Protein AF-Q3JCG7-F1 (afdb_monomer_lite)

Structure (mmCIF, N/CA/C/O backbone):
data_AF-Q3JCG7-F1
#
_entry.id   AF-Q3JCG7-F1
#
loop_
_atom_site.group_PDB
_atom_site.id
_atom_site.type_symbol
_atom_site.label_atom_id
_atom_site.label_alt_id
_atom_site.label_comp_id
_atom_site.label_asym_id
_atom_site.label_entity_id
_atom_site.label_seq_id
_atom_site.pdbx_PDB_ins_code
_atom_site.Cartn_x
_atom_site.Cartn_y
_atom_site.Cartn_z
_atom_site.occupancy
_atom_site.B_iso_or_equiv
_atom_site.auth_seq_id
_atom_site.auth_comp_id
_atom_site.auth_asym_id
_atom_site.auth_atom_id
_atom_site.pdbx_PDB_model_num
ATOM 1 N N . MET A 1 1 ? 39.805 -6.795 114.204 1.00 43.41 1 MET A N 1
ATOM 2 C CA . MET A 1 1 ? 40.953 -6.443 113.341 1.00 43.41 1 MET A CA 1
ATOM 3 C C . MET A 1 1 ? 40.416 -6.126 111.962 1.00 43.41 1 MET A C 1
ATOM 5 O O . MET A 1 1 ? 39.723 -6.947 111.380 1.00 43.41 1 MET A O 1
ATOM 9 N N . THR A 1 2 ? 40.634 -4.891 111.532 1.00 39.56 2 THR A N 1
ATOM 10 C CA . THR A 1 2 ? 39.986 -4.241 110.389 1.00 39.56 2 THR A CA 1
ATOM 11 C C . THR A 1 2 ? 40.866 -4.396 109.149 1.00 39.56 2 THR A C 1
ATOM 13 O O . THR A 1 2 ? 42.058 -4.110 109.221 1.00 39.56 2 THR A O 1
ATOM 16 N N . THR A 1 3 ? 40.299 -4.818 108.017 1.00 50.59 3 THR A N 1
ATOM 17 C CA . THR A 1 3 ? 40.985 -4.819 106.715 1.00 50.59 3 THR A CA 1
ATOM 18 C C . THR A 1 3 ? 40.235 -3.905 105.757 1.00 50.59 3 THR A C 1
ATOM 20 O O . THR A 1 3 ? 39.106 -4.181 105.361 1.00 50.59 3 THR A O 1
ATOM 23 N N . THR A 1 4 ? 40.876 -2.799 105.403 1.00 45.09 4 THR A N 1
ATOM 24 C CA . THR A 1 4 ? 40.441 -1.815 104.411 1.00 45.09 4 THR A CA 1
ATOM 25 C C . THR A 1 4 ? 40.619 -2.382 103.000 1.00 45.09 4 THR A C 1
ATOM 27 O O . THR A 1 4 ? 41.698 -2.865 102.659 1.00 45.09 4 THR A O 1
ATOM 30 N N . ARG A 1 5 ? 39.594 -2.291 102.145 1.00 46.53 5 ARG A N 1
ATOM 31 C CA . ARG A 1 5 ? 39.731 -2.448 100.687 1.00 46.53 5 ARG A CA 1
ATOM 32 C C . ARG A 1 5 ? 39.130 -1.229 99.986 1.00 46.53 5 ARG A C 1
ATOM 34 O O . ARG A 1 5 ? 37.990 -0.865 100.255 1.00 46.53 5 ARG A O 1
ATOM 41 N N . MET A 1 6 ? 39.928 -0.604 99.122 1.00 43.69 6 MET A N 1
ATOM 42 C CA . MET A 1 6 ? 39.541 0.513 98.251 1.00 43.69 6 MET A CA 1
ATOM 43 C C . MET A 1 6 ? 38.668 0.023 97.081 1.00 43.69 6 MET A C 1
ATOM 45 O O . MET A 1 6 ? 38.893 -1.096 96.610 1.00 43.69 6 MET A O 1
ATOM 49 N N . PRO A 1 7 ? 37.720 0.832 96.567 1.00 50.81 7 PRO A N 1
ATOM 50 C CA . PRO A 1 7 ? 36.936 0.472 95.394 1.00 50.81 7 PRO A CA 1
ATOM 51 C C . PRO A 1 7 ? 37.635 0.867 94.083 1.00 50.81 7 PRO A C 1
ATOM 53 O O . PRO A 1 7 ? 38.304 1.895 93.984 1.00 50.81 7 PRO A O 1
ATOM 56 N N . LEU A 1 8 ? 37.459 -0.002 93.086 1.00 49.19 8 LEU A N 1
ATOM 57 C CA . LEU A 1 8 ? 38.044 0.040 91.748 1.00 49.19 8 LEU A CA 1
ATOM 58 C C . LEU A 1 8 ? 37.284 0.996 90.802 1.00 49.19 8 LEU A C 1
ATOM 60 O O . LEU A 1 8 ? 36.074 1.177 90.919 1.00 49.19 8 LEU A O 1
ATOM 64 N N . MET A 1 9 ? 38.027 1.556 89.844 1.00 40.28 9 MET A N 1
ATOM 65 C CA . MET A 1 9 ? 37.643 2.524 88.806 1.00 40.28 9 MET A CA 1
ATOM 66 C C . MET A 1 9 ? 36.452 2.110 87.919 1.00 40.28 9 MET A C 1
ATOM 68 O O . MET A 1 9 ? 36.345 0.972 87.469 1.00 40.28 9 MET A O 1
ATOM 72 N N . ASN A 1 10 ? 35.606 3.096 87.605 1.00 45.78 10 ASN A N 1
ATOM 73 C CA . ASN A 1 10 ? 34.409 2.988 86.770 1.00 45.78 10 ASN A CA 1
ATOM 74 C C . ASN A 1 10 ? 34.772 3.090 85.273 1.00 45.78 10 ASN A C 1
ATOM 76 O O . ASN A 1 10 ? 35.425 4.051 84.866 1.00 45.78 10 ASN A O 1
ATOM 80 N N . THR A 1 11 ? 34.349 2.125 84.452 1.00 50.81 11 THR A N 1
ATOM 81 C CA . THR A 1 11 ? 34.579 2.123 82.993 1.00 50.81 11 THR A CA 1
ATOM 82 C C . THR A 1 11 ? 33.266 2.421 82.273 1.00 50.81 11 THR A C 1
ATOM 84 O O . THR A 1 11 ? 32.296 1.680 82.410 1.00 50.81 11 THR A O 1
ATOM 87 N N . TYR A 1 12 ? 33.218 3.515 81.512 1.00 46.59 12 TYR A N 1
ATOM 88 C CA . TYR A 1 12 ? 32.037 3.917 80.747 1.00 46.59 12 TYR A CA 1
ATOM 89 C C . TYR A 1 12 ? 31.950 3.126 79.434 1.00 46.59 12 TYR A C 1
ATOM 91 O O . TYR A 1 12 ? 32.831 3.221 78.580 1.00 46.59 12 TYR A O 1
ATOM 99 N N . HIS A 1 13 ? 30.871 2.362 79.254 1.00 45.72 13 HIS A N 1
ATOM 100 C CA . HIS A 1 13 ? 30.561 1.683 77.997 1.00 45.72 13 HIS A CA 1
ATOM 101 C C . HIS A 1 13 ? 29.844 2.631 77.022 1.00 45.72 13 HIS A C 1
ATOM 103 O O . HIS A 1 13 ? 28.709 3.041 77.256 1.00 45.72 13 HIS A O 1
ATOM 109 N N . LEU A 1 14 ? 30.486 2.931 75.890 1.00 52.09 14 LEU A N 1
ATOM 110 C CA . LEU A 1 14 ? 29.851 3.552 74.724 1.00 52.09 14 LEU A CA 1
ATOM 111 C C . LEU A 1 14 ? 28.963 2.522 74.011 1.00 52.09 14 LEU A C 1
ATOM 113 O O . LEU A 1 14 ? 29.450 1.536 73.459 1.00 52.09 14 LEU A O 1
ATOM 117 N N . THR A 1 15 ? 27.651 2.751 74.010 1.00 55.31 15 THR A N 1
ATOM 118 C CA . THR A 1 15 ? 26.677 1.916 73.297 1.00 55.31 15 THR A CA 1
ATOM 119 C C . THR A 1 15 ? 26.595 2.348 71.830 1.00 55.31 15 THR A C 1
ATOM 121 O O . THR A 1 15 ? 26.196 3.465 71.507 1.00 55.31 15 THR A O 1
ATOM 124 N N . LYS A 1 16 ? 26.984 1.455 70.914 1.00 52.12 16 LYS A N 1
ATOM 125 C CA . LYS A 1 16 ? 26.873 1.643 69.461 1.00 52.12 16 LYS A CA 1
ATOM 126 C C . LYS A 1 16 ? 25.403 1.504 69.050 1.00 52.12 16 LYS A C 1
ATOM 128 O O . LYS A 1 16 ? 24.852 0.410 69.113 1.00 52.12 16 LYS A O 1
ATOM 133 N N . VAL A 1 17 ? 24.766 2.594 68.623 1.00 52.22 17 VAL A N 1
ATOM 134 C CA . VAL A 1 17 ? 23.396 2.555 68.082 1.00 52.22 17 VAL A CA 1
ATOM 135 C C . VAL A 1 17 ? 23.446 2.039 66.644 1.00 52.22 17 VAL A C 1
ATOM 137 O O . VAL A 1 17 ? 23.789 2.767 65.714 1.00 52.22 17 VAL A O 1
ATOM 140 N N . THR A 1 18 ? 23.110 0.770 66.443 1.00 54.94 18 THR A N 1
ATOM 141 C CA . THR A 1 18 ? 22.847 0.199 65.120 1.00 54.94 18 THR A CA 1
ATOM 142 C C . THR A 1 18 ? 21.456 0.633 64.655 1.00 54.94 18 THR A C 1
ATOM 144 O O . THR A 1 18 ? 20.441 0.134 65.136 1.00 54.94 18 THR A O 1
ATOM 147 N N . LYS A 1 19 ? 21.383 1.591 63.718 1.00 56.06 19 LYS A N 1
ATOM 148 C CA . LYS A 1 19 ? 20.120 1.918 63.037 1.00 56.06 19 LYS A CA 1
ATOM 149 C C . LYS A 1 19 ? 19.742 0.770 62.102 1.00 56.06 19 LYS A C 1
ATOM 151 O O . LYS A 1 19 ? 20.345 0.581 61.049 1.00 56.06 19 LYS A O 1
ATOM 156 N N . ASN A 1 20 ? 18.732 0.015 62.510 1.00 58.00 20 ASN A N 1
ATOM 157 C CA . ASN A 1 20 ? 18.107 -1.029 61.715 1.00 58.00 20 ASN A CA 1
ATOM 158 C C . ASN A 1 20 ? 17.271 -0.381 60.597 1.00 58.00 20 ASN A C 1
ATOM 160 O O . ASN A 1 20 ? 16.189 0.136 60.864 1.00 58.00 20 ASN A O 1
ATOM 164 N N . TYR A 1 21 ? 17.731 -0.463 59.343 1.00 61.28 21 TYR A N 1
ATOM 165 C CA . TYR A 1 21 ? 16.930 -0.143 58.147 1.00 61.28 21 TYR A CA 1
ATOM 166 C C . TYR A 1 21 ? 16.463 -1.398 57.364 1.00 61.28 21 TYR A C 1
ATOM 168 O O . TYR A 1 21 ? 16.532 -1.395 56.133 1.00 61.28 21 TYR A O 1
ATOM 176 N N . PRO A 1 22 ? 15.995 -2.495 58.002 1.00 60.59 22 PRO A N 1
ATOM 177 C CA . PRO A 1 22 ? 15.636 -3.716 57.277 1.00 60.59 22 PRO A CA 1
ATOM 178 C C . PRO A 1 22 ? 14.412 -3.511 56.374 1.00 60.59 22 PRO A C 1
ATOM 180 O O . PRO A 1 22 ? 14.277 -4.184 55.359 1.00 60.59 22 PRO A O 1
ATOM 183 N N . LEU A 1 23 ? 13.544 -2.548 56.707 1.00 59.47 23 LEU A N 1
ATOM 184 C CA . LEU A 1 23 ? 12.314 -2.297 55.959 1.00 59.47 23 LEU A CA 1
ATOM 185 C C . LEU A 1 23 ? 12.591 -1.697 54.570 1.00 59.47 23 LEU A C 1
ATOM 187 O O . LEU A 1 23 ? 11.987 -2.107 53.586 1.00 59.47 23 LEU A O 1
ATOM 191 N N . LEU A 1 24 ? 13.537 -0.757 54.476 1.00 58.41 24 LEU A N 1
ATOM 192 C CA . LEU A 1 24 ? 13.839 -0.037 53.232 1.00 58.41 24 LEU A CA 1
ATOM 193 C C . LEU A 1 24 ? 14.560 -0.928 52.208 1.00 58.41 24 LEU A C 1
ATOM 195 O O . LEU A 1 24 ? 14.272 -0.857 51.016 1.00 58.41 24 LEU A O 1
ATOM 199 N N . LEU A 1 25 ? 15.443 -1.812 52.684 1.00 60.75 25 LEU A N 1
ATOM 200 C CA . LEU A 1 25 ? 16.130 -2.809 51.856 1.00 60.75 25 LEU A CA 1
ATOM 201 C C . LEU A 1 25 ? 15.186 -3.917 51.359 1.00 60.75 25 LEU A C 1
ATOM 203 O O . LEU A 1 25 ? 15.376 -4.416 50.254 1.00 60.75 25 LEU A O 1
ATOM 207 N N . ALA A 1 26 ? 14.149 -4.267 52.128 1.00 63.66 26 ALA A N 1
ATOM 208 C CA . ALA A 1 26 ? 13.151 -5.260 51.724 1.00 63.66 26 ALA A CA 1
ATOM 209 C C . ALA A 1 26 ? 12.0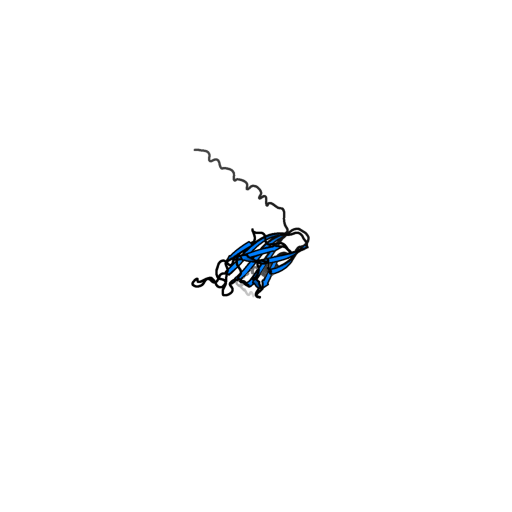98 -4.712 50.737 1.00 63.66 26 ALA A C 1
ATOM 211 O O . ALA A 1 26 ? 11.585 -5.460 49.908 1.00 63.66 26 ALA A O 1
ATOM 212 N N . LEU A 1 27 ? 11.785 -3.411 50.790 1.00 66.94 27 LEU A N 1
ATOM 213 C CA . LEU A 1 27 ? 10.794 -2.771 49.910 1.00 66.94 27 LEU A CA 1
ATOM 214 C C . LEU A 1 27 ? 11.313 -2.493 48.492 1.00 66.94 27 LEU A C 1
ATOM 216 O O . LEU A 1 27 ? 10.532 -2.474 47.541 1.00 66.94 27 LEU A O 1
ATOM 220 N N . PHE A 1 28 ? 12.621 -2.299 48.334 1.00 71.69 28 PHE A N 1
ATOM 221 C CA . PHE A 1 28 ? 13.239 -1.984 47.046 1.00 71.69 28 PHE A CA 1
ATOM 222 C C . PHE A 1 28 ? 13.037 -3.062 45.955 1.00 71.69 28 PHE A C 1
ATOM 224 O O . PHE A 1 28 ? 12.579 -2.706 44.867 1.00 71.69 28 PHE A O 1
ATOM 231 N N . PRO A 1 29 ? 13.279 -4.370 46.195 1.00 72.81 29 PRO A N 1
ATOM 232 C CA . PRO A 1 29 ? 13.051 -5.395 45.171 1.00 72.81 29 PRO A CA 1
ATOM 233 C C . PRO A 1 29 ? 11.568 -5.555 44.810 1.00 72.81 29 PRO A C 1
ATOM 235 O O . PRO A 1 29 ? 11.244 -5.881 43.669 1.00 72.81 29 PRO A O 1
ATOM 238 N N . LEU A 1 30 ? 10.662 -5.275 45.751 1.00 72.56 30 LEU A N 1
ATOM 239 C CA . LEU A 1 30 ? 9.223 -5.329 45.513 1.00 72.56 30 LEU A CA 1
ATOM 240 C C . LEU A 1 30 ? 8.780 -4.221 44.540 1.00 72.56 30 LEU A C 1
ATOM 242 O O . LEU A 1 30 ? 8.022 -4.483 43.612 1.00 72.56 30 LEU A O 1
ATOM 246 N N . LEU A 1 31 ? 9.313 -3.005 44.690 1.00 67.94 31 LEU A N 1
ATOM 247 C CA . LEU A 1 31 ? 9.074 -1.886 43.767 1.00 67.94 31 LEU A CA 1
ATOM 248 C C . LEU A 1 31 ? 9.609 -2.157 42.350 1.00 67.94 31 LEU A C 1
ATOM 250 O O . LEU A 1 31 ? 8.934 -1.839 41.373 1.00 67.94 31 LEU A O 1
ATOM 254 N N . LEU A 1 32 ? 10.775 -2.797 42.226 1.00 71.25 32 LEU A N 1
ATOM 255 C CA . LEU A 1 32 ? 11.332 -3.217 40.932 1.00 71.25 32 LEU A CA 1
ATOM 256 C C . LEU A 1 32 ? 10.466 -4.276 40.232 1.00 71.25 32 LEU A C 1
ATOM 258 O O . LEU A 1 32 ? 10.324 -4.227 39.012 1.00 71.25 32 LEU A O 1
ATOM 262 N N . ALA A 1 33 ? 9.845 -5.186 40.987 1.00 66.62 33 ALA A N 1
ATOM 263 C CA . ALA A 1 33 ? 8.936 -6.194 40.441 1.00 66.62 33 ALA A CA 1
ATOM 264 C C . ALA A 1 33 ? 7.608 -5.601 39.927 1.00 66.62 33 ALA A C 1
ATOM 266 O O . ALA A 1 33 ? 7.011 -6.140 38.998 1.00 66.62 33 ALA A O 1
ATOM 267 N N . PHE A 1 34 ? 7.149 -4.478 40.492 1.00 61.78 34 PHE A N 1
ATOM 268 C CA . PHE A 1 34 ? 5.988 -3.746 39.969 1.00 61.78 34 PHE A CA 1
ATOM 269 C C . PHE A 1 34 ? 6.338 -2.843 38.778 1.00 61.78 34 PHE A C 1
ATOM 271 O O . PHE A 1 34 ? 5.482 -2.602 37.931 1.00 61.78 34 PHE A O 1
ATOM 278 N N . ALA A 1 35 ? 7.582 -2.368 38.676 1.00 65.94 35 ALA A N 1
ATOM 279 C CA . ALA A 1 35 ? 8.051 -1.582 37.534 1.00 65.94 35 ALA A CA 1
ATOM 280 C C . ALA A 1 35 ? 8.382 -2.437 36.294 1.00 65.94 35 ALA A C 1
ATOM 282 O O . ALA A 1 35 ? 8.449 -1.906 35.189 1.00 65.94 35 ALA A O 1
ATOM 283 N N . SER A 1 36 ? 8.573 -3.751 36.452 1.00 59.50 36 SER A N 1
ATOM 284 C CA . SER A 1 36 ? 8.944 -4.673 35.370 1.00 59.50 36 SER A CA 1
ATOM 285 C C . SER A 1 36 ? 7.754 -5.291 34.626 1.00 59.50 36 SER A C 1
ATOM 287 O O . SER A 1 36 ? 7.908 -6.332 33.981 1.00 59.50 36 SER A O 1
ATOM 289 N N . GLN A 1 37 ? 6.563 -4.681 34.682 1.00 65.25 37 GLN A N 1
ATOM 290 C CA . GLN A 1 37 ? 5.433 -5.218 33.928 1.00 65.25 37 GLN A CA 1
ATOM 291 C C . GLN A 1 37 ? 5.724 -5.169 32.418 1.00 65.25 37 GLN A C 1
ATOM 293 O O . GLN A 1 37 ? 6.118 -4.118 31.904 1.00 65.25 37 GLN A O 1
ATOM 298 N N . PRO A 1 38 ? 5.531 -6.282 31.686 1.00 61.06 38 PRO A N 1
ATOM 299 C CA . PRO A 1 38 ? 5.678 -6.288 30.239 1.00 61.06 38 PRO A CA 1
ATOM 300 C C . PRO A 1 38 ? 4.698 -5.286 29.620 1.00 61.06 38 PRO A C 1
ATOM 302 O O . PRO A 1 38 ? 3.481 -5.402 29.772 1.00 61.06 38 PRO A O 1
ATOM 305 N N . ALA A 1 39 ? 5.230 -4.294 28.906 1.00 64.19 39 ALA A N 1
ATOM 306 C CA . ALA A 1 39 ? 4.427 -3.391 28.098 1.00 64.19 39 ALA A CA 1
ATOM 307 C C . ALA A 1 39 ? 3.957 -4.146 26.848 1.00 64.19 39 ALA A C 1
ATOM 309 O O . ALA A 1 39 ? 4.642 -4.183 25.826 1.00 64.19 39 ALA A O 1
ATOM 310 N N . PHE A 1 40 ? 2.802 -4.801 26.939 1.00 59.88 40 PHE A N 1
ATOM 311 C CA . PHE A 1 40 ? 2.177 -5.411 25.772 1.00 59.88 40 PHE A CA 1
ATOM 312 C C . PHE A 1 40 ? 1.595 -4.326 24.867 1.00 59.88 40 PHE A C 1
ATOM 314 O O . PHE A 1 40 ? 0.942 -3.387 25.329 1.00 59.88 40 PHE A O 1
ATOM 321 N N . ALA A 1 41 ? 1.813 -4.472 23.562 1.00 58.41 41 ALA A N 1
ATOM 322 C CA . ALA A 1 41 ? 1.135 -3.650 22.576 1.00 58.41 41 ALA A CA 1
ATOM 323 C C . ALA A 1 41 ? -0.389 -3.824 22.731 1.00 58.41 41 ALA A C 1
ATOM 325 O O . ALA A 1 41 ? -0.882 -4.922 23.000 1.00 58.41 41 ALA A O 1
ATOM 326 N N . HIS A 1 42 ? -1.141 -2.728 22.603 1.00 68.44 42 HIS A N 1
ATOM 327 C CA . HIS A 1 42 ? -2.604 -2.769 22.658 1.00 68.44 42 HIS A CA 1
ATOM 328 C C . HIS A 1 42 ? -3.155 -3.727 21.585 1.00 68.44 42 HIS A C 1
ATOM 330 O O . HIS A 1 42 ? -2.535 -3.887 20.541 1.00 68.44 42 HIS A O 1
ATOM 336 N N . SER A 1 43 ? -4.336 -4.325 21.776 1.00 66.06 43 SER A N 1
ATOM 337 C CA . SER A 1 43 ? -4.910 -5.302 20.826 1.00 66.06 43 SER A CA 1
ATOM 338 C C . SER A 1 43 ? -5.129 -4.760 19.404 1.00 66.06 43 SER A C 1
ATOM 340 O O . SER A 1 43 ? -5.315 -5.534 18.472 1.00 66.06 43 SER A O 1
ATOM 342 N N . GLY A 1 44 ? -5.126 -3.434 19.233 1.00 71.44 44 GLY A N 1
ATOM 343 C CA . GLY A 1 44 ? -5.163 -2.758 17.935 1.00 71.44 44 GLY A CA 1
ATOM 344 C C . GLY A 1 44 ? -3.793 -2.526 17.285 1.00 71.44 44 GLY A C 1
ATOM 345 O O . GLY A 1 44 ? -3.742 -1.970 16.190 1.00 71.44 44 GLY A O 1
ATOM 346 N N . ALA A 1 45 ? -2.695 -2.902 17.942 1.00 86.00 45 ALA A N 1
ATOM 347 C CA . ALA A 1 45 ? -1.333 -2.749 17.453 1.00 86.00 45 ALA A CA 1
ATOM 348 C C . ALA A 1 45 ? -0.791 -4.096 16.955 1.00 86.00 45 ALA A C 1
ATOM 350 O O . ALA A 1 45 ? -0.689 -5.064 17.706 1.00 86.00 45 ALA A O 1
ATOM 351 N N . THR A 1 46 ? -0.451 -4.164 15.672 1.00 92.75 46 THR A N 1
ATOM 352 C CA . THR A 1 46 ? 0.074 -5.373 15.029 1.00 92.75 46 THR A CA 1
ATOM 353 C C . THR A 1 46 ? 1.000 -5.003 13.877 1.00 92.75 46 THR A C 1
ATOM 355 O O . THR A 1 46 ? 1.010 -3.864 13.410 1.00 92.75 46 THR A O 1
ATOM 358 N N . GLY A 1 47 ? 1.779 -5.962 13.398 1.00 93.38 47 GLY A N 1
ATOM 359 C CA . GLY A 1 47 ? 2.628 -5.782 12.236 1.00 93.38 47 GLY A CA 1
ATOM 360 C C . GLY A 1 47 ? 2.974 -7.113 11.595 1.00 93.38 47 GLY A C 1
ATOM 361 O O . GLY A 1 47 ? 2.838 -8.176 12.201 1.00 93.38 47 GLY A O 1
ATOM 362 N N . SER A 1 48 ? 3.395 -7.052 10.342 1.00 95.44 48 SER A N 1
ATOM 363 C CA . SER A 1 48 ? 3.853 -8.213 9.591 1.00 95.44 48 SER A CA 1
ATOM 364 C C . SER A 1 48 ? 4.904 -7.785 8.577 1.00 95.44 48 SER A C 1
ATOM 366 O O . SER A 1 48 ? 4.953 -6.622 8.167 1.00 95.44 48 SER A O 1
ATOM 368 N N . SER A 1 49 ? 5.732 -8.735 8.166 1.00 96.50 49 SER A N 1
ATOM 369 C CA . SER A 1 49 ? 6.681 -8.578 7.077 1.00 96.50 49 SER A CA 1
ATOM 370 C C . SER A 1 49 ? 6.630 -9.785 6.147 1.00 96.50 49 SER A C 1
ATOM 372 O O . SER A 1 49 ? 6.128 -10.857 6.494 1.00 96.50 49 SER A O 1
ATOM 374 N N . ARG A 1 50 ? 7.131 -9.591 4.931 1.00 95.81 50 ARG A N 1
ATOM 375 C CA . ARG A 1 50 ? 7.217 -10.599 3.880 1.00 95.81 50 ARG A CA 1
ATOM 376 C C . ARG A 1 50 ? 8.547 -10.429 3.163 1.00 95.81 50 ARG A C 1
ATOM 378 O O . ARG A 1 50 ? 8.867 -9.318 2.773 1.00 95.81 50 ARG A O 1
ATOM 385 N N . THR A 1 51 ? 9.257 -11.527 2.929 1.00 94.31 51 THR A N 1
ATOM 386 C CA . THR A 1 51 ? 10.552 -11.560 2.221 1.00 94.31 51 THR A CA 1
ATOM 387 C C . THR A 1 51 ? 10.481 -12.240 0.850 1.00 94.31 51 THR A C 1
ATOM 389 O O . THR A 1 51 ? 11.499 -12.466 0.207 1.00 94.31 51 THR A O 1
ATOM 392 N N . SER A 1 52 ? 9.285 -12.647 0.416 1.00 94.81 52 SER A N 1
ATOM 393 C CA . SER A 1 52 ? 9.070 -13.244 -0.900 1.00 94.81 52 SER A CA 1
ATOM 394 C C . SER A 1 52 ? 8.751 -12.190 -1.957 1.00 94.81 52 SER A C 1
ATOM 396 O O . SER A 1 52 ? 8.064 -11.203 -1.688 1.00 94.81 52 SER A O 1
ATOM 398 N N . ASN A 1 53 ? 9.182 -12.447 -3.189 1.00 95.81 53 ASN A N 1
ATOM 399 C CA . ASN A 1 53 ? 9.030 -11.498 -4.284 1.00 95.81 53 ASN A CA 1
ATOM 400 C C . ASN A 1 53 ? 7.571 -11.360 -4.742 1.00 95.81 53 ASN A C 1
ATOM 402 O O . ASN A 1 53 ? 6.859 -12.350 -4.926 1.00 95.81 53 ASN A O 1
ATOM 406 N N . VAL A 1 54 ? 7.151 -10.128 -5.038 1.00 96.31 54 VAL A N 1
ATOM 407 C CA . VAL A 1 54 ? 5.913 -9.841 -5.774 1.00 96.31 54 VAL A CA 1
ATOM 408 C C . VAL A 1 54 ? 6.221 -9.072 -7.045 1.00 96.31 54 VAL A C 1
ATOM 410 O O . VAL A 1 54 ? 6.699 -7.944 -7.016 1.00 96.31 54 VAL A O 1
ATOM 413 N N . THR A 1 55 ? 5.883 -9.678 -8.178 1.00 95.31 55 THR A N 1
ATOM 414 C CA . THR A 1 55 ? 6.024 -9.053 -9.492 1.00 95.31 55 THR A CA 1
ATOM 415 C C . THR A 1 55 ? 4.848 -8.123 -9.795 1.00 95.31 55 THR A C 1
ATOM 417 O O . THR A 1 55 ? 3.680 -8.493 -9.623 1.00 95.31 55 THR A O 1
ATOM 420 N N . LEU A 1 56 ? 5.168 -6.929 -10.293 1.00 94.81 56 LEU A N 1
ATOM 421 C CA . LEU A 1 56 ? 4.246 -5.903 -10.770 1.00 94.81 56 LEU A CA 1
ATOM 422 C C . LEU A 1 56 ? 4.361 -5.806 -12.295 1.00 94.81 56 LEU A C 1
ATOM 424 O O . LEU A 1 56 ? 5.173 -5.050 -12.815 1.00 94.81 56 LEU A O 1
ATOM 428 N N . ASN A 1 57 ? 3.562 -6.590 -13.016 1.00 89.88 57 ASN A N 1
ATOM 429 C CA . ASN A 1 57 ? 3.639 -6.721 -14.477 1.00 89.88 57 ASN A CA 1
ATOM 430 C C . ASN A 1 57 ? 2.406 -6.183 -15.223 1.00 89.88 57 ASN A C 1
ATOM 432 O O . ASN A 1 57 ? 2.350 -6.236 -16.453 1.00 89.88 57 ASN A O 1
ATOM 436 N N . ASN A 1 58 ? 1.399 -5.682 -14.505 1.00 85.31 58 ASN A N 1
ATOM 437 C CA . ASN A 1 58 ? 0.186 -5.121 -15.088 1.00 85.31 58 ASN A CA 1
ATOM 438 C C . ASN A 1 58 ? -0.293 -3.880 -14.315 1.00 85.31 58 ASN A C 1
ATOM 440 O O . ASN A 1 58 ? 0.198 -3.566 -13.229 1.00 85.31 58 ASN A O 1
ATOM 444 N N . GLY A 1 59 ? -1.242 -3.148 -14.904 1.00 90.06 59 GLY A N 1
ATOM 445 C CA . GLY A 1 59 ? -1.773 -1.902 -14.337 1.00 90.06 59 GLY A CA 1
ATOM 446 C C . GLY A 1 59 ? -2.782 -2.082 -13.195 1.00 90.06 59 GLY A C 1
ATOM 447 O O . GLY A 1 59 ? -3.354 -1.102 -12.711 1.00 90.06 59 GLY A O 1
ATOM 448 N N . SER A 1 60 ? -3.050 -3.320 -12.776 1.00 94.62 60 SER A N 1
ATOM 449 C CA . SER A 1 60 ? -4.029 -3.629 -11.734 1.00 94.62 60 SER A CA 1
ATOM 450 C C . SER A 1 60 ? -3.388 -3.609 -10.347 1.00 94.62 60 SER A C 1
ATOM 452 O O . SER A 1 60 ? -2.222 -3.949 -10.172 1.00 94.62 60 SER A O 1
ATOM 454 N N . TRP A 1 61 ? -4.171 -3.244 -9.330 1.00 96.44 61 TRP A N 1
ATOM 455 C CA . TRP A 1 61 ? -3.715 -3.256 -7.939 1.00 96.44 61 TRP A CA 1
ATOM 456 C C . TRP A 1 61 ? -3.477 -4.674 -7.421 1.00 96.44 61 TRP A C 1
ATOM 458 O O . TRP A 1 61 ? -4.411 -5.464 -7.267 1.00 96.44 61 TRP A O 1
ATOM 468 N N . ARG A 1 62 ? -2.228 -4.954 -7.066 1.00 96.56 62 ARG A N 1
ATOM 469 C CA . ARG A 1 62 ? -1.742 -6.199 -6.473 1.00 96.56 62 ARG A CA 1
ATOM 470 C C . ARG A 1 62 ? -1.549 -6.012 -4.973 1.00 96.56 62 ARG A C 1
ATOM 472 O O . ARG A 1 62 ? -1.077 -4.966 -4.534 1.00 96.56 62 ARG A O 1
ATOM 479 N N . ASN A 1 63 ? -1.898 -7.028 -4.189 1.00 96.44 63 ASN A N 1
ATOM 480 C CA . ASN A 1 63 ? -1.592 -7.029 -2.760 1.00 96.44 63 ASN A CA 1
ATOM 481 C C . ASN A 1 63 ? -0.125 -7.414 -2.569 1.00 96.44 63 ASN A C 1
ATOM 483 O O . ASN A 1 63 ? 0.311 -8.454 -3.057 1.00 96.44 63 ASN A O 1
ATOM 487 N N . ILE A 1 64 ? 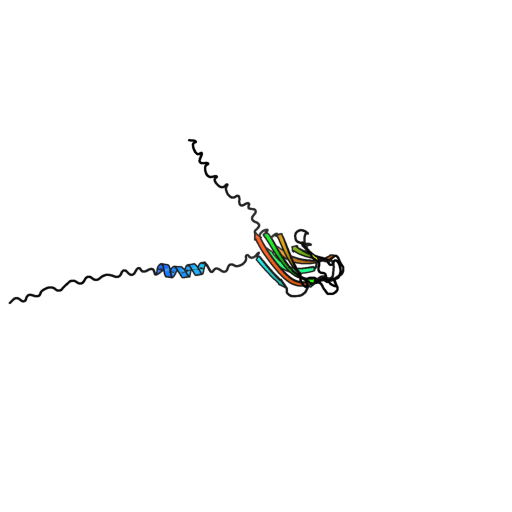0.613 -6.565 -1.864 1.00 96.75 64 ILE A N 1
ATOM 488 C CA . ILE A 1 64 ? 1.972 -6.841 -1.409 1.00 96.75 64 ILE A CA 1
ATOM 489 C C . ILE A 1 64 ? 1.879 -7.548 -0.054 1.00 96.75 64 ILE A C 1
ATOM 491 O O . ILE A 1 64 ? 2.371 -8.661 0.109 1.00 96.75 64 ILE A O 1
ATOM 495 N N . LEU A 1 65 ? 1.185 -6.929 0.900 1.00 97.12 65 LEU A N 1
ATOM 496 C CA . LEU A 1 65 ? 0.989 -7.465 2.242 1.00 97.12 65 LEU A CA 1
ATOM 497 C C . LEU A 1 65 ? -0.448 -7.210 2.696 1.00 97.12 65 LEU A C 1
ATOM 499 O O . LEU A 1 65 ? -1.090 -6.245 2.274 1.00 97.12 65 LEU A O 1
ATOM 503 N N . SER A 1 66 ? -0.998 -8.098 3.517 1.00 97.44 66 SER A N 1
ATOM 504 C CA . SER A 1 66 ? -2.360 -7.982 4.039 1.00 97.44 66 SER A CA 1
ATOM 505 C C . SER A 1 66 ? -2.401 -8.482 5.472 1.00 97.44 66 SER A C 1
ATOM 507 O O . SER A 1 66 ? -1.915 -9.574 5.745 1.00 97.44 66 SER A O 1
ATOM 509 N N . ILE A 1 67 ? -2.977 -7.688 6.373 1.00 96.75 67 ILE A N 1
ATOM 510 C CA . ILE A 1 67 ? -3.088 -8.031 7.792 1.00 96.75 67 ILE A CA 1
ATOM 511 C C . ILE A 1 67 ? -4.561 -7.903 8.196 1.00 96.75 67 ILE A C 1
ATOM 513 O O . ILE A 1 67 ? -5.099 -6.789 8.166 1.00 96.75 67 ILE A O 1
ATOM 517 N N . PRO A 1 68 ? -5.240 -9.014 8.539 1.00 96.25 68 PRO A N 1
ATOM 518 C CA . PRO A 1 68 ? -6.554 -8.958 9.156 1.00 96.25 68 PRO A CA 1
ATOM 519 C C . PRO A 1 68 ? -6.422 -8.529 10.621 1.00 96.25 68 PRO A C 1
ATOM 521 O O . PRO A 1 68 ? -5.571 -9.028 11.355 1.00 96.25 68 PRO A O 1
ATOM 524 N N . VAL A 1 69 ? -7.283 -7.615 11.053 1.00 94.50 69 VAL A N 1
ATOM 525 C CA . VAL A 1 69 ? -7.341 -7.108 12.425 1.00 94.50 69 VAL A CA 1
ATOM 526 C C . VAL A 1 69 ? -8.779 -7.192 12.912 1.00 94.50 69 VAL A C 1
ATOM 528 O O . VAL A 1 69 ? -9.699 -6.713 12.247 1.00 94.50 69 VAL A O 1
ATOM 531 N N . LEU A 1 70 ? -8.970 -7.797 14.083 1.00 93.44 70 LEU A N 1
ATOM 532 C CA . LEU A 1 70 ? -10.244 -7.792 14.792 1.00 93.44 70 LEU A CA 1
ATOM 533 C C . LEU A 1 70 ? -10.294 -6.582 15.730 1.00 93.44 70 LEU A C 1
ATOM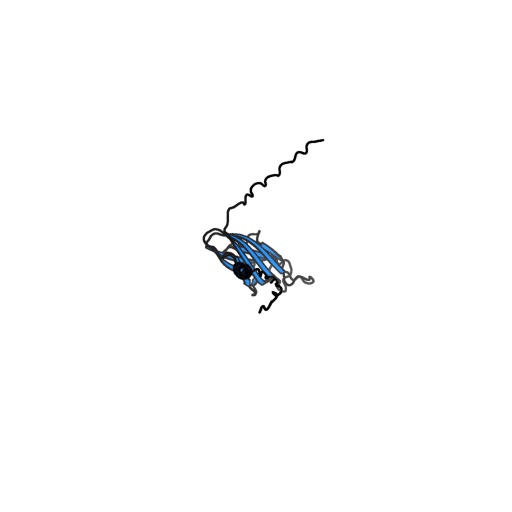 535 O O . LEU A 1 70 ? -9.532 -6.498 16.692 1.00 93.44 70 LEU A O 1
ATOM 539 N N . LEU A 1 71 ? -11.218 -5.665 15.468 1.00 92.50 71 LEU A N 1
ATOM 540 C CA . LEU A 1 71 ? -11.447 -4.468 16.269 1.00 92.50 71 LEU A CA 1
ATOM 541 C C . LEU A 1 71 ? -12.732 -4.625 17.083 1.00 92.50 71 LEU A C 1
ATOM 543 O O . LEU A 1 71 ? -13.816 -4.795 16.527 1.00 92.50 71 LEU A O 1
ATOM 547 N N . SER A 1 72 ? -12.628 -4.575 18.411 1.00 89.69 72 SER A N 1
ATOM 548 C CA . SER A 1 72 ? -13.759 -4.836 19.306 1.00 89.69 72 SER A CA 1
ATOM 549 C C . SER A 1 72 ? -14.518 -3.566 19.712 1.00 89.69 72 SER A C 1
ATOM 551 O O . SER A 1 72 ? -13.939 -2.490 19.873 1.00 89.69 72 SER A O 1
ATOM 553 N N . ASN A 1 73 ? -15.827 -3.729 19.946 1.00 86.06 73 ASN A N 1
ATOM 554 C CA . ASN A 1 73 ? -16.709 -2.902 20.786 1.00 86.06 73 ASN A CA 1
ATOM 555 C C . ASN A 1 73 ? -16.915 -1.411 20.439 1.00 86.06 73 ASN A C 1
ATOM 557 O O . ASN A 1 73 ? -17.681 -0.753 21.138 1.00 86.06 73 ASN A O 1
ATOM 561 N N . HIS A 1 74 ? -16.228 -0.832 19.453 1.00 87.94 74 HIS A N 1
ATOM 562 C CA . HIS A 1 74 ? -16.352 0.586 19.080 1.00 87.94 74 HIS A CA 1
ATOM 563 C C . HIS A 1 74 ? -15.589 0.905 17.787 1.00 87.94 74 HIS A C 1
ATOM 565 O O . HIS A 1 74 ? -14.828 0.086 17.284 1.00 87.94 74 HIS A O 1
ATOM 571 N N . THR A 1 75 ? -15.771 2.124 17.275 1.00 93.38 75 THR A N 1
ATOM 572 C CA . THR A 1 75 ? -14.960 2.676 16.184 1.00 93.38 75 THR A CA 1
ATOM 573 C C . THR A 1 75 ? -13.558 3.046 16.669 1.00 93.38 75 THR A C 1
ATOM 575 O O . THR A 1 75 ? -13.384 3.702 17.703 1.00 93.38 75 THR A O 1
ATOM 578 N N . HIS A 1 76 ? -12.560 2.682 15.877 1.00 93.62 76 HIS A N 1
ATOM 579 C CA . HIS A 1 76 ? -11.148 2.965 16.091 1.00 93.62 76 HIS A CA 1
ATOM 580 C C . HIS A 1 76 ? -10.639 3.990 15.084 1.00 93.62 76 HIS A C 1
ATOM 582 O O . HIS A 1 76 ? -11.175 4.131 13.984 1.00 93.62 76 HIS A O 1
ATOM 588 N N . TYR A 1 77 ? -9.588 4.702 15.465 1.00 94.44 77 TYR A N 1
ATOM 589 C CA . TYR A 1 77 ? -8.726 5.408 14.532 1.00 94.44 77 TYR A CA 1
ATOM 590 C C . TYR A 1 77 ? -7.426 4.620 14.419 1.00 94.44 77 TYR A C 1
ATOM 592 O O . TYR A 1 77 ? -6.801 4.301 15.428 1.00 94.44 77 TYR A O 1
ATOM 600 N N . CYS A 1 78 ? -7.047 4.280 13.197 1.00 95.81 78 CYS A N 1
ATOM 601 C CA . CYS A 1 78 ? -5.912 3.429 12.899 1.00 95.81 78 CYS A CA 1
ATOM 602 C C . CYS A 1 78 ? -4.884 4.203 12.091 1.00 95.81 78 CYS A C 1
ATO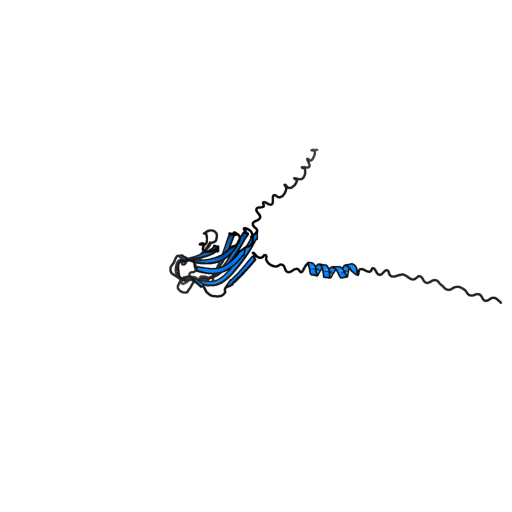M 604 O O . CYS A 1 78 ? -5.201 4.706 11.014 1.00 95.81 78 CYS A O 1
ATOM 606 N N . THR A 1 79 ? -3.654 4.249 12.588 1.00 96.88 79 THR A N 1
ATOM 607 C CA . THR A 1 79 ? -2.484 4.667 11.819 1.00 96.88 79 THR A CA 1
ATOM 608 C C . THR A 1 79 ? -1.838 3.427 11.233 1.00 96.88 79 THR A C 1
ATOM 610 O O . THR A 1 79 ? -1.587 2.459 11.950 1.00 96.88 79 THR A O 1
ATOM 613 N N . VAL A 1 80 ? -1.562 3.450 9.938 1.00 98.00 80 VAL A N 1
ATOM 614 C CA . VAL A 1 80 ? -0.938 2.338 9.228 1.00 98.00 80 VAL A CA 1
ATOM 615 C C . VAL A 1 80 ? 0.266 2.861 8.479 1.00 98.00 80 VAL A C 1
ATOM 617 O O . VAL A 1 80 ? 0.159 3.877 7.800 1.00 98.00 80 VAL A O 1
ATOM 620 N N . VAL A 1 81 ? 1.386 2.161 8.593 1.00 98.19 81 VAL A N 1
ATOM 621 C CA . VAL A 1 81 ? 2.613 2.443 7.850 1.00 98.19 81 VAL A CA 1
ATOM 622 C C . VAL A 1 81 ? 2.972 1.192 7.069 1.00 98.19 81 VAL A C 1
ATOM 624 O O . VAL A 1 81 ? 3.045 0.115 7.655 1.00 98.19 81 VAL A O 1
ATOM 627 N N . GLY A 1 82 ? 3.156 1.325 5.761 1.00 98.00 82 GLY A N 1
ATOM 628 C CA . GLY A 1 82 ? 3.682 0.273 4.895 1.00 98.00 82 GLY A CA 1
ATOM 629 C C . GLY A 1 82 ? 5.017 0.711 4.310 1.00 98.00 82 GLY A C 1
ATOM 630 O O . GLY A 1 82 ? 5.140 1.872 3.924 1.00 98.00 82 GLY A O 1
ATOM 631 N N . SER A 1 83 ? 5.982 -0.201 4.244 1.00 98.25 83 SER A N 1
ATOM 632 C CA . SER A 1 83 ? 7.242 -0.021 3.519 1.00 98.25 83 SER A CA 1
ATOM 633 C C . SER A 1 83 ? 7.515 -1.233 2.628 1.00 98.25 83 SER A C 1
ATOM 635 O O . SER A 1 83 ? 6.975 -2.322 2.860 1.00 98.25 83 SER A O 1
ATOM 637 N N . ALA A 1 84 ? 8.286 -1.035 1.570 1.00 98.19 84 ALA A N 1
ATOM 638 C CA . ALA A 1 84 ? 8.713 -2.078 0.653 1.00 98.19 84 ALA A CA 1
ATOM 639 C C . ALA A 1 84 ? 9.966 -1.661 -0.110 1.00 98.19 84 ALA A C 1
ATOM 641 O O . ALA A 1 84 ? 10.038 -0.524 -0.575 1.00 98.19 84 ALA A O 1
ATOM 642 N N . ASP A 1 85 ? 10.849 -2.623 -0.345 1.00 97.88 85 ASP A N 1
ATOM 643 C CA . ASP A 1 85 ? 11.963 -2.479 -1.270 1.00 97.88 85 ASP A CA 1
ATOM 644 C C . ASP A 1 85 ? 11.548 -2.981 -2.653 1.00 97.88 85 ASP A C 1
ATOM 646 O O . ASP A 1 85 ? 11.143 -4.136 -2.842 1.00 97.88 85 ASP A O 1
ATOM 650 N N . ALA A 1 86 ? 11.592 -2.085 -3.639 1.00 96.75 86 ALA A N 1
ATOM 651 C CA . ALA A 1 86 ? 11.225 -2.390 -5.011 1.00 96.75 86 ALA A CA 1
ATOM 652 C C . ALA A 1 86 ? 12.362 -2.093 -5.978 1.00 96.75 86 ALA A C 1
ATOM 654 O O . ALA A 1 86 ? 13.081 -1.106 -5.857 1.00 96.75 86 ALA A O 1
ATOM 655 N N . ARG A 1 87 ? 12.466 -2.928 -7.004 1.00 94.31 87 ARG A N 1
ATOM 656 C CA . ARG A 1 87 ? 13.469 -2.805 -8.050 1.00 94.31 87 ARG A CA 1
ATOM 657 C C . ARG A 1 87 ? 12.886 -2.934 -9.436 1.00 94.31 87 ARG A C 1
ATOM 659 O O . ARG A 1 87 ? 11.873 -3.610 -9.667 1.00 94.31 87 ARG A O 1
ATOM 666 N N . HIS A 1 88 ? 13.578 -2.313 -10.377 1.00 90.38 88 HIS A N 1
ATOM 667 C CA . HIS A 1 88 ? 13.333 -2.520 -11.790 1.00 90.38 88 HIS A CA 1
ATOM 668 C C . HIS A 1 88 ? 13.723 -3.951 -12.206 1.00 90.38 88 HIS A C 1
ATOM 670 O O . HIS A 1 88 ? 14.552 -4.619 -11.581 1.00 90.38 88 HIS A O 1
ATOM 676 N N . VAL A 1 89 ? 13.125 -4.434 -13.293 1.00 86.25 89 VAL A N 1
ATOM 677 C CA . VAL A 1 89 ? 13.627 -5.604 -14.029 1.00 86.25 89 VAL A CA 1
ATOM 678 C C . VAL A 1 89 ? 14.520 -5.103 -15.166 1.00 86.25 89 VAL A C 1
ATOM 680 O O . VAL A 1 89 ? 14.321 -3.996 -15.671 1.00 86.25 89 VAL A O 1
ATOM 683 N N . SER A 1 90 ? 15.525 -5.894 -15.554 1.00 80.06 90 SER A N 1
ATOM 684 C CA . SER A 1 90 ? 16.406 -5.551 -16.673 1.00 80.06 90 SER A CA 1
ATOM 685 C C . SER A 1 90 ? 15.597 -5.253 -17.941 1.00 80.06 90 SER A C 1
ATOM 687 O O . SER A 1 90 ? 14.616 -5.928 -18.251 1.00 80.06 90 SER A O 1
ATOM 689 N N . GLY A 1 91 ? 16.002 -4.211 -18.668 1.00 74.88 91 GLY A N 1
ATOM 690 C CA . GLY A 1 91 ? 15.314 -3.769 -19.884 1.00 74.88 91 GLY A CA 1
ATOM 691 C C . GLY A 1 91 ? 14.145 -2.801 -19.667 1.00 74.88 91 GLY A C 1
ATOM 692 O O . GLY A 1 91 ? 13.570 -2.346 -20.657 1.00 74.88 91 GLY A O 1
ATOM 693 N N . ASN A 1 92 ? 13.812 -2.421 -18.425 1.00 81.38 92 ASN A N 1
ATOM 694 C CA . ASN A 1 92 ? 12.878 -1.320 -18.155 1.00 81.38 92 ASN A CA 1
ATOM 695 C C . ASN A 1 92 ? 13.501 0.037 -18.533 1.00 81.38 92 ASN A C 1
ATOM 697 O O . ASN A 1 92 ? 13.979 0.772 -17.677 1.00 81.38 92 ASN A O 1
ATOM 701 N N . THR A 1 93 ? 13.470 0.396 -19.811 1.00 79.94 93 THR A N 1
ATOM 702 C CA . THR A 1 93 ? 13.932 1.706 -20.302 1.00 79.94 93 THR A CA 1
ATOM 703 C C . THR A 1 93 ? 12.741 2.641 -20.529 1.00 79.94 93 THR A C 1
ATOM 705 O O . THR A 1 93 ? 11.686 2.190 -20.971 1.00 79.94 93 THR A O 1
ATOM 708 N N . GLY A 1 94 ? 12.856 3.936 -20.229 1.00 79.75 94 GLY A N 1
ATOM 709 C CA . GLY A 1 94 ? 11.772 4.902 -20.479 1.00 79.75 94 GLY A CA 1
ATOM 710 C C . GLY A 1 94 ? 11.068 5.389 -19.211 1.00 79.75 94 GLY A C 1
ATOM 711 O O . GLY A 1 94 ? 11.746 5.792 -18.292 1.00 79.75 94 GLY A O 1
ATOM 712 N N . ASN A 1 95 ? 9.729 5.439 -19.178 1.00 81.12 95 ASN A N 1
ATOM 713 C CA . ASN A 1 95 ? 8.951 6.060 -18.087 1.00 81.12 95 ASN A CA 1
ATOM 714 C C . ASN A 1 95 ? 8.080 5.020 -17.355 1.00 81.12 95 ASN A C 1
ATOM 716 O O . ASN A 1 95 ? 6.849 4.995 -17.499 1.00 81.12 95 ASN A O 1
ATOM 720 N N . HIS A 1 96 ? 8.724 4.106 -16.623 1.00 90.44 96 HIS A N 1
ATOM 721 C CA . HIS A 1 96 ? 8.054 3.029 -15.894 1.00 90.44 96 HIS A CA 1
ATOM 722 C C . HIS A 1 96 ? 7.705 3.443 -14.472 1.00 90.44 96 HIS A C 1
ATOM 724 O O . HIS A 1 96 ? 8.512 3.326 -13.549 1.00 90.44 96 HIS A O 1
ATOM 730 N N . GLN A 1 97 ? 6.461 3.876 -14.292 1.00 93.69 97 GLN A N 1
ATOM 731 C CA . GLN A 1 97 ? 5.971 4.327 -12.997 1.00 93.69 97 GLN A CA 1
ATOM 732 C C . GLN A 1 97 ? 5.144 3.255 -12.303 1.00 93.69 97 GLN A C 1
ATOM 734 O O . GLN A 1 97 ? 4.325 2.559 -12.917 1.00 93.69 97 GLN A O 1
ATOM 739 N N . TYR A 1 98 ? 5.322 3.175 -10.992 1.00 96.25 98 TYR A N 1
ATOM 740 C CA . TYR A 1 98 ? 4.608 2.267 -10.114 1.00 96.25 98 TYR A CA 1
ATOM 741 C C . TYR A 1 98 ? 4.042 3.051 -8.942 1.00 96.25 98 TYR A C 1
ATOM 743 O O . TYR A 1 98 ? 4.734 3.856 -8.323 1.00 96.25 98 TYR A O 1
ATOM 751 N N . THR A 1 99 ? 2.771 2.814 -8.635 1.00 97.44 99 THR A N 1
ATOM 752 C CA . THR A 1 99 ? 2.092 3.445 -7.505 1.00 97.44 99 THR A CA 1
ATOM 753 C C . THR A 1 99 ? 1.886 2.422 -6.404 1.00 97.44 99 THR A C 1
ATOM 755 O O . THR A 1 99 ? 1.295 1.369 -6.636 1.00 97.44 99 THR A O 1
ATOM 758 N N . PHE A 1 100 ? 2.322 2.776 -5.205 1.00 98.31 100 PHE A N 1
ATOM 759 C CA . PHE A 1 100 ? 2.166 2.036 -3.962 1.00 98.31 100 PHE A CA 1
ATOM 760 C C . PHE A 1 100 ? 1.150 2.756 -3.085 1.00 98.31 100 PHE A C 1
ATOM 762 O O . PHE A 1 100 ? 1.049 3.981 -3.134 1.00 98.31 100 PHE A O 1
ATOM 769 N N . GLY A 1 101 ? 0.376 2.029 -2.288 1.00 98.12 101 GLY A N 1
ATOM 770 C CA . GLY A 1 101 ? -0.631 2.646 -1.439 1.00 98.12 101 GLY A CA 1
ATOM 771 C C . GLY A 1 101 ? -1.228 1.713 -0.403 1.00 98.12 101 GLY A C 1
ATOM 772 O O . GLY A 1 101 ? -1.312 0.496 -0.588 1.00 98.12 101 GLY A O 1
ATOM 773 N N . LEU A 1 102 ? -1.673 2.321 0.692 1.00 98.56 102 LEU A N 1
ATOM 774 C CA . LEU A 1 102 ? -2.405 1.645 1.754 1.00 98.56 102 LEU A CA 1
ATOM 775 C C . LEU A 1 102 ? -3.905 1.684 1.468 1.00 98.56 102 LEU A C 1
ATOM 777 O O . LEU A 1 102 ? -4.447 2.673 0.978 1.00 98.56 102 LEU A O 1
ATOM 781 N N . SER A 1 103 ? -4.590 0.598 1.799 1.00 98.25 103 SER A N 1
ATOM 782 C CA . SER A 1 103 ? -6.044 0.497 1.678 1.00 98.25 103 SER A CA 1
ATOM 783 C C . SER A 1 103 ? -6.631 -0.342 2.801 1.00 98.25 103 SER A C 1
ATOM 785 O O . SER A 1 103 ? -5.936 -1.138 3.436 1.00 98.25 103 SER A O 1
ATOM 787 N N . LEU A 1 104 ? -7.924 -0.149 3.022 1.00 98.19 104 LEU A N 1
ATOM 788 C CA . LEU A 1 104 ? -8.734 -0.904 3.960 1.00 98.19 104 LEU A CA 1
ATOM 789 C C . LEU A 1 104 ? -9.728 -1.746 3.167 1.00 98.19 104 LEU A C 1
ATOM 791 O O . LEU A 1 104 ? -10.380 -1.246 2.249 1.00 98.19 104 LEU A O 1
ATOM 795 N N . ASP A 1 105 ? -9.846 -3.019 3.520 1.00 96.69 105 ASP A N 1
ATOM 796 C CA . ASP A 1 105 ? -10.758 -3.953 2.873 1.00 96.69 105 ASP A CA 1
ATOM 797 C C . ASP A 1 105 ? -10.541 -3.983 1.341 1.00 96.69 105 ASP A C 1
ATOM 799 O O . ASP A 1 105 ? -9.404 -3.896 0.863 1.00 96.69 105 ASP A O 1
ATOM 803 N N . GLY A 1 106 ? -11.591 -4.173 0.547 1.00 92.44 106 GLY A N 1
ATOM 804 C CA . GLY A 1 106 ? -11.473 -4.254 -0.913 1.00 92.44 106 GLY A CA 1
ATOM 805 C C . GLY A 1 106 ? -11.164 -2.923 -1.610 1.00 92.44 106 GLY A C 1
ATOM 806 O O . GLY A 1 106 ? -11.004 -2.910 -2.832 1.00 92.44 106 GLY A O 1
ATOM 807 N N . ALA A 1 107 ? -11.093 -1.812 -0.870 1.00 96.94 107 ALA A N 1
ATOM 808 C CA . ALA A 1 107 ? -11.012 -0.482 -1.453 1.00 96.94 107 ALA A CA 1
ATOM 809 C C . ALA A 1 107 ? -9.710 -0.259 -2.238 1.00 96.94 107 ALA A C 1
ATOM 811 O O . ALA A 1 107 ? -8.644 -0.808 -1.938 1.00 96.94 107 ALA A O 1
ATOM 812 N N . VAL A 1 108 ? -9.800 0.585 -3.263 1.00 96.50 108 VAL A N 1
ATOM 813 C CA . VAL A 1 108 ? -8.628 1.109 -3.968 1.00 96.50 108 VAL A CA 1
ATOM 814 C C . VAL A 1 108 ? -7.936 2.143 -3.069 1.00 96.50 108 VAL A C 1
ATOM 816 O O . VAL A 1 108 ? -8.636 2.960 -2.468 1.00 96.50 108 VAL A O 1
ATOM 819 N N . PRO A 1 109 ? -6.591 2.142 -2.965 1.00 97.44 109 PRO A N 1
ATOM 820 C CA . PRO A 1 109 ? -5.869 3.186 -2.243 1.00 97.44 109 PRO A CA 1
ATOM 821 C C . PRO A 1 109 ? -6.241 4.592 -2.733 1.00 97.44 109 PRO A C 1
ATOM 823 O O . PRO A 1 109 ? -6.207 4.870 -3.933 1.00 97.44 109 PRO A O 1
ATOM 826 N N . ALA A 1 110 ? -6.590 5.481 -1.803 1.00 95.81 110 ALA A N 1
ATOM 827 C CA . ALA A 1 110 ? -6.885 6.876 -2.118 1.00 95.81 110 ALA A CA 1
ATOM 828 C C . ALA A 1 110 ? -5.598 7.640 -2.467 1.00 95.81 110 ALA A C 1
ATOM 830 O O . ALA A 1 110 ? -4.539 7.357 -1.912 1.00 95.81 110 ALA A O 1
ATOM 831 N N . ALA A 1 111 ? -5.688 8.658 -3.327 1.00 93.88 111 ALA A N 1
ATOM 832 C CA . ALA A 1 111 ? -4.514 9.396 -3.807 1.00 93.88 111 ALA A CA 1
ATOM 833 C C . ALA A 1 111 ? -3.622 9.942 -2.670 1.00 93.88 111 ALA A C 1
ATOM 835 O O . ALA A 1 111 ? -2.401 9.825 -2.733 1.00 93.88 111 ALA A O 1
ATOM 836 N N . GLY A 1 112 ? -4.224 10.452 -1.587 1.00 93.88 112 GLY A N 1
ATOM 837 C CA . GLY A 1 112 ? -3.494 11.018 -0.443 1.00 93.88 112 GLY A CA 1
ATOM 838 C C . GLY A 1 112 ? -2.650 10.021 0.362 1.00 93.88 112 GLY A C 1
ATOM 839 O O . GLY A 1 112 ? -1.821 10.444 1.159 1.00 93.88 112 GLY A O 1
ATOM 840 N N . VAL A 1 113 ? -2.834 8.713 0.153 1.00 95.88 113 VAL A N 1
ATOM 841 C CA . VAL A 1 113 ? -2.070 7.644 0.824 1.00 95.88 113 VAL A CA 1
ATOM 842 C C . VAL A 1 113 ? -1.245 6.816 -0.160 1.00 95.88 113 VAL A C 1
ATOM 844 O O . VAL A 1 113 ? -0.805 5.706 0.158 1.00 95.88 113 VAL A O 1
ATOM 847 N N . THR A 1 114 ? -1.045 7.347 -1.368 1.00 97.62 114 THR A N 1
ATOM 848 C CA . THR A 1 114 ? -0.245 6.710 -2.411 1.00 97.62 114 THR A CA 1
ATOM 849 C C . THR A 1 114 ? 1.090 7.408 -2.628 1.00 97.62 114 THR A C 1
ATOM 851 O O . THR A 1 114 ? 1.221 8.614 -2.421 1.00 97.62 114 THR A O 1
ATOM 854 N N . ARG A 1 115 ? 2.080 6.636 -3.076 1.00 97.19 115 ARG A N 1
ATOM 855 C CA . ARG A 1 115 ? 3.377 7.112 -3.558 1.00 97.19 115 ARG A CA 1
ATOM 856 C C . ARG A 1 115 ? 3.623 6.540 -4.937 1.00 97.19 115 ARG A C 1
ATOM 858 O O . ARG A 1 115 ? 3.414 5.348 -5.144 1.00 97.19 115 ARG A O 1
ATOM 865 N N . THR A 1 116 ? 4.054 7.383 -5.862 1.00 96.00 116 THR A N 1
ATOM 866 C CA . THR A 1 116 ? 4.458 6.951 -7.199 1.00 96.00 116 THR A CA 1
ATOM 867 C C . THR A 1 116 ? 5.963 7.077 -7.304 1.00 96.00 116 THR A C 1
ATOM 869 O O . THR A 1 116 ? 6.514 8.115 -6.948 1.00 96.00 116 THR A O 1
ATOM 872 N N . VAL A 1 117 ? 6.600 6.017 -7.779 1.00 94.25 117 VAL A N 1
ATOM 873 C CA . VAL A 1 117 ? 8.038 5.957 -8.025 1.00 94.25 117 VAL A CA 1
ATOM 874 C C . VAL A 1 117 ? 8.292 5.496 -9.445 1.00 94.25 117 VAL A C 1
ATOM 876 O O . VAL A 1 117 ? 7.476 4.790 -10.043 1.00 94.25 117 VAL A O 1
ATOM 879 N N . GLU A 1 118 ? 9.432 5.902 -9.974 1.00 92.25 118 GLU A N 1
ATOM 880 C CA . GLU A 1 118 ? 9.933 5.454 -11.259 1.00 92.25 118 GLU A CA 1
ATOM 881 C C . GLU A 1 118 ? 10.964 4.343 -11.032 1.00 92.25 118 GLU A C 1
ATOM 883 O O . GLU A 1 118 ? 11.875 4.495 -10.224 1.00 92.25 118 GLU A O 1
ATOM 888 N N . LEU A 1 119 ? 10.783 3.202 -11.703 1.00 92.25 119 LEU A N 1
ATOM 889 C CA . LEU A 1 119 ? 11.661 2.031 -11.599 1.00 92.25 119 LEU A CA 1
ATOM 890 C C . LEU A 1 119 ? 12.181 1.671 -12.993 1.00 92.25 119 LEU A C 1
ATOM 892 O O . LEU A 1 119 ? 11.732 0.697 -13.618 1.00 92.25 119 LEU A O 1
ATOM 896 N N . ASN A 1 120 ? 13.122 2.487 -13.465 1.00 89.50 120 ASN A N 1
ATOM 897 C CA . ASN A 1 120 ? 13.828 2.301 -14.727 1.00 89.50 120 ASN A CA 1
ATOM 898 C C . ASN A 1 120 ? 15.239 1.753 -14.529 1.00 89.50 120 ASN A C 1
ATOM 900 O O . ASN A 1 120 ? 15.795 1.805 -13.438 1.00 89.50 120 ASN A O 1
ATOM 904 N N . ASN A 1 121 ? 15.791 1.271 -15.636 1.00 86.75 121 ASN A N 1
ATOM 905 C CA . ASN A 1 121 ? 17.183 0.919 -15.841 1.00 86.75 121 ASN A CA 1
ATOM 906 C C . ASN A 1 121 ? 17.617 1.479 -17.202 1.00 86.75 121 ASN A C 1
ATOM 908 O O . ASN A 1 121 ? 17.575 0.784 -18.223 1.00 86.75 121 ASN A O 1
ATOM 912 N N . ASN A 1 122 ? 17.903 2.776 -17.238 1.00 85.12 122 ASN A N 1
ATOM 913 C CA . ASN A 1 122 ? 18.238 3.513 -18.445 1.00 85.12 122 ASN A CA 1
ATOM 914 C C . ASN A 1 122 ? 19.709 3.272 -18.832 1.00 85.12 122 ASN A C 1
ATOM 916 O O . ASN A 1 122 ? 20.606 3.454 -18.008 1.00 85.12 122 ASN A O 1
ATOM 920 N N . PRO A 1 123 ? 20.006 2.909 -20.094 1.00 85.06 123 PRO A N 1
ATOM 921 C CA . PRO A 1 123 ? 21.378 2.661 -20.522 1.00 85.06 123 PRO A CA 1
ATOM 922 C C . PRO A 1 123 ? 22.263 3.897 -20.338 1.00 85.06 123 PRO A C 1
ATOM 924 O O . PRO A 1 123 ? 21.932 4.980 -20.818 1.00 85.06 123 PRO A O 1
ATOM 927 N N . GLY A 1 124 ? 23.410 3.722 -19.680 1.00 84.25 124 GLY A N 1
ATOM 928 C CA . GLY A 1 124 ? 24.364 4.808 -19.433 1.00 84.25 124 GLY A CA 1
ATOM 929 C C . GLY A 1 124 ? 23.992 5.738 -18.274 1.00 84.25 124 GLY A C 1
ATOM 930 O O . GLY A 1 124 ? 24.717 6.699 -18.033 1.00 84.25 124 GLY A O 1
ATOM 931 N N . VAL A 1 125 ? 22.907 5.446 -17.551 1.00 85.69 125 VAL A N 1
ATOM 932 C CA . VAL A 1 125 ? 22.537 6.105 -16.295 1.00 85.69 125 VAL A CA 1
ATOM 933 C C . VAL A 1 125 ? 22.735 5.111 -15.152 1.00 85.69 125 VAL A C 1
ATOM 935 O O . VAL A 1 125 ? 22.350 3.949 -15.263 1.00 85.69 125 VAL A O 1
ATOM 938 N N . ASP A 1 126 ? 23.350 5.562 -14.060 1.00 83.44 126 ASP A N 1
ATOM 939 C CA . ASP A 1 126 ? 23.452 4.784 -12.822 1.00 83.44 126 ASP A CA 1
ATOM 940 C C . ASP A 1 126 ? 22.138 4.902 -12.034 1.00 83.44 126 ASP A C 1
ATOM 942 O O . ASP A 1 126 ? 22.004 5.715 -11.118 1.00 83.44 126 ASP A O 1
ATOM 946 N N . ASP A 1 127 ? 21.123 4.157 -12.476 1.00 85.19 127 ASP A N 1
ATOM 947 C CA . ASP A 1 127 ? 19.832 4.082 -11.792 1.00 85.19 127 ASP A CA 1
ATOM 948 C C . ASP A 1 127 ? 19.937 3.173 -10.551 1.00 85.19 127 ASP A C 1
ATOM 950 O O . ASP A 1 127 ? 20.466 2.059 -10.647 1.00 85.19 127 ASP A O 1
ATOM 954 N N . PRO A 1 128 ? 19.383 3.573 -9.388 1.00 85.88 128 PRO A N 1
ATOM 955 C CA . PRO A 1 128 ? 19.365 2.720 -8.208 1.00 85.88 128 PRO A CA 1
ATOM 956 C C . PRO A 1 128 ? 18.733 1.357 -8.501 1.00 85.88 128 PRO A C 1
ATOM 958 O O . PRO A 1 128 ? 17.604 1.260 -8.987 1.00 85.88 128 PRO A O 1
ATOM 961 N N . ASN A 1 129 ? 19.452 0.289 -8.150 1.00 85.38 129 ASN A N 1
ATOM 962 C CA . ASN A 1 129 ? 18.951 -1.071 -8.326 1.00 85.38 129 ASN A CA 1
ATOM 963 C C . ASN A 1 129 ? 17.726 -1.349 -7.454 1.00 85.38 129 ASN A C 1
ATOM 965 O O . ASN A 1 129 ? 16.853 -2.090 -7.879 1.00 85.38 129 ASN A O 1
ATOM 969 N N . VAL A 1 130 ? 17.660 -0.771 -6.254 1.00 92.81 130 VAL A N 1
ATOM 970 C CA . VAL A 1 130 ? 16.560 -0.932 -5.296 1.00 92.81 130 VAL A CA 1
ATOM 971 C C . VAL A 1 130 ? 16.166 0.447 -4.777 1.00 92.81 130 VAL A C 1
ATOM 973 O O . VAL A 1 130 ? 17.028 1.283 -4.511 1.00 92.81 130 VAL A O 1
ATOM 976 N N . ILE A 1 131 ? 14.865 0.674 -4.634 1.00 95.50 131 ILE A N 1
ATOM 977 C CA . ILE A 1 131 ? 14.269 1.879 -4.068 1.00 95.50 131 ILE A CA 1
ATOM 978 C C . ILE A 1 131 ? 13.352 1.453 -2.921 1.00 95.50 131 ILE A C 1
ATOM 980 O O . ILE A 1 131 ? 12.464 0.627 -3.127 1.00 95.50 131 ILE A O 1
ATOM 984 N N . GLU A 1 132 ? 13.538 2.043 -1.741 1.00 96.50 132 GLU A N 1
ATOM 985 C CA . GLU A 1 132 ? 12.599 1.907 -0.623 1.00 96.50 132 GLU A CA 1
ATOM 986 C C . GLU A 1 132 ? 11.381 2.817 -0.855 1.00 96.50 132 GLU A C 1
ATOM 988 O O . GLU A 1 132 ? 11.514 4.004 -1.175 1.00 96.50 132 GLU A O 1
ATOM 993 N N . ILE A 1 133 ? 10.173 2.284 -0.665 1.00 97.25 133 ILE A N 1
ATOM 994 C CA . ILE A 1 133 ? 8.920 3.032 -0.767 1.00 97.25 133 ILE A CA 1
ATOM 995 C C . ILE A 1 133 ? 8.098 2.868 0.503 1.00 97.25 133 ILE A C 1
ATOM 997 O O . ILE A 1 133 ? 7.570 1.794 0.780 1.00 97.25 133 ILE A O 1
ATOM 1001 N N . GLY A 1 134 ? 7.883 3.982 1.205 1.00 97.50 134 GLY A N 1
ATOM 1002 C CA . GLY A 1 134 ? 7.028 4.059 2.388 1.00 97.50 134 GLY A CA 1
ATOM 1003 C C . GLY A 1 134 ? 5.751 4.876 2.176 1.00 97.50 134 GLY A C 1
ATOM 1004 O O . GLY A 1 134 ? 5.753 5.911 1.508 1.00 97.50 134 GLY A O 1
ATOM 1005 N N . SER A 1 135 ? 4.643 4.466 2.794 1.00 98.06 135 SER A N 1
ATOM 1006 C CA . SER A 1 135 ? 3.440 5.298 2.920 1.00 98.06 135 SER A CA 1
ATOM 1007 C C . SER A 1 135 ? 2.806 5.164 4.298 1.00 98.06 135 SER A C 1
ATOM 1009 O O . SER A 1 135 ? 2.892 4.118 4.939 1.00 98.06 135 SER A O 1
ATOM 1011 N N . THR A 1 136 ? 2.104 6.219 4.706 1.00 98.19 136 THR A N 1
ATOM 1012 C CA . THR A 1 136 ? 1.344 6.280 5.953 1.00 98.19 136 THR A CA 1
ATOM 1013 C C . THR A 1 136 ? -0.099 6.643 5.641 1.00 98.19 136 THR A C 1
ATOM 1015 O O . THR A 1 136 ? -0.363 7.548 4.850 1.00 98.19 136 THR A O 1
ATOM 1018 N N . ALA A 1 137 ? -1.040 5.953 6.276 1.00 97.69 137 ALA A N 1
ATOM 1019 C CA . ALA A 1 137 ? -2.465 6.198 6.135 1.00 97.69 137 ALA A CA 1
ATOM 1020 C C . ALA A 1 137 ? -3.158 6.228 7.492 1.00 97.69 137 ALA A C 1
ATOM 1022 O O . ALA A 1 137 ? -2.751 5.555 8.440 1.00 97.69 137 ALA A O 1
ATOM 1023 N N . PHE A 1 138 ? -4.250 6.980 7.544 1.00 96.50 138 PHE A N 1
ATOM 1024 C CA . PHE A 1 138 ? -5.110 7.077 8.708 1.00 96.50 138 PHE A CA 1
ATOM 1025 C C . PHE A 1 138 ? -6.519 6.628 8.336 1.00 96.50 138 PHE A C 1
ATOM 1027 O O . PHE A 1 138 ? -7.109 7.146 7.387 1.00 96.50 138 PHE A O 1
ATOM 1034 N N . PHE A 1 139 ? -7.065 5.676 9.085 1.00 96.00 139 PHE A N 1
ATOM 1035 C CA . PHE A 1 139 ? -8.388 5.112 8.839 1.00 96.00 139 PHE A CA 1
ATOM 1036 C C . PHE A 1 139 ? -9.271 5.267 10.071 1.00 96.00 139 PHE A C 1
ATOM 1038 O O . PHE A 1 139 ? -8.839 5.006 11.189 1.00 96.00 139 PHE A O 1
ATOM 1045 N N . THR A 1 140 ? -10.531 5.649 9.873 1.00 95.88 140 THR A N 1
ATOM 1046 C CA . THR A 1 140 ? -11.568 5.480 10.898 1.00 95.88 140 THR A CA 1
ATOM 1047 C C . THR A 1 140 ? -12.301 4.181 10.599 1.00 95.88 140 THR A C 1
ATOM 1049 O O . THR A 1 140 ? -12.938 4.077 9.554 1.00 95.88 140 THR A O 1
ATOM 1052 N N . VAL A 1 141 ? -12.193 3.196 11.488 1.00 95.81 141 VAL A N 1
ATOM 1053 C CA . VAL A 1 141 ? -12.632 1.817 11.233 1.00 95.81 141 VAL A CA 1
ATOM 1054 C C . VAL A 1 141 ? -13.656 1.397 12.288 1.00 95.81 141 VAL A C 1
ATOM 1056 O O . VAL A 1 141 ? -13.369 1.539 13.478 1.00 95.81 141 VAL A O 1
ATOM 1059 N N . PRO A 1 142 ? -14.859 0.935 11.905 1.00 95.81 142 PRO A N 1
ATOM 1060 C CA . PRO A 1 142 ? -15.840 0.436 12.865 1.00 95.81 142 PRO A CA 1
ATOM 1061 C C . PRO A 1 142 ? -15.357 -0.853 13.554 1.00 95.81 142 PRO A C 1
ATOM 1063 O O . PRO A 1 142 ? -14.300 -1.398 13.239 1.00 95.81 142 PRO A O 1
ATOM 1066 N N . ALA A 1 143 ? -16.132 -1.333 14.528 1.00 94.00 143 ALA A N 1
ATOM 1067 C CA . ALA A 1 143 ? -15.892 -2.648 15.111 1.00 94.00 143 ALA A CA 1
ATOM 1068 C C . ALA A 1 143 ? -16.161 -3.748 14.072 1.00 94.00 143 ALA A C 1
ATOM 1070 O O . ALA A 1 143 ? -17.118 -3.653 13.302 1.00 94.00 143 ALA A O 1
ATOM 1071 N N . GLY A 1 144 ? -15.352 -4.803 14.089 1.00 94.75 144 GLY A N 1
ATOM 1072 C CA . GLY A 1 144 ? -15.424 -5.898 13.127 1.00 94.75 144 GLY A CA 1
ATOM 1073 C C . GLY A 1 144 ? -14.050 -6.439 12.750 1.00 94.75 144 GLY A C 1
ATOM 1074 O O . GLY A 1 144 ? -13.022 -6.010 13.278 1.00 94.75 144 GLY A O 1
ATOM 1075 N N . VAL A 1 145 ? -14.038 -7.406 11.832 1.00 95.25 145 VAL A N 1
ATOM 1076 C CA . VAL A 1 145 ? -12.809 -7.889 11.195 1.00 95.25 145 VAL A CA 1
ATOM 1077 C C . VAL A 1 145 ? -12.582 -7.079 9.930 1.00 95.25 145 VAL A C 1
ATOM 1079 O O . VAL A 1 145 ? -13.397 -7.124 9.012 1.00 95.25 145 VAL A O 1
ATOM 1082 N N . HIS A 1 146 ? -11.456 -6.379 9.876 1.00 97.38 146 HIS A N 1
ATOM 1083 C CA . HIS A 1 146 ? -11.053 -5.582 8.725 1.00 97.38 146 HIS A CA 1
ATOM 1084 C C . HIS A 1 146 ? -9.666 -5.994 8.260 1.00 97.38 146 HIS A C 1
ATOM 1086 O O . HIS A 1 146 ? -8.838 -6.432 9.054 1.00 97.38 146 HIS A O 1
ATOM 1092 N N . THR A 1 147 ? -9.392 -5.868 6.967 1.00 98.00 147 THR A N 1
ATOM 1093 C CA . THR A 1 147 ? -8.083 -6.210 6.406 1.00 98.00 147 THR A CA 1
ATOM 1094 C C . THR A 1 147 ? -7.405 -4.968 5.863 1.00 98.00 147 THR A C 1
ATOM 1096 O O . THR A 1 147 ? -7.826 -4.413 4.849 1.00 98.00 147 THR A O 1
ATOM 1099 N N . PHE A 1 148 ? -6.309 -4.572 6.496 1.00 98.25 148 PHE A N 1
ATOM 1100 C CA . PHE A 1 148 ? -5.427 -3.541 5.966 1.00 98.25 148 PHE A CA 1
ATOM 1101 C C . PHE A 1 14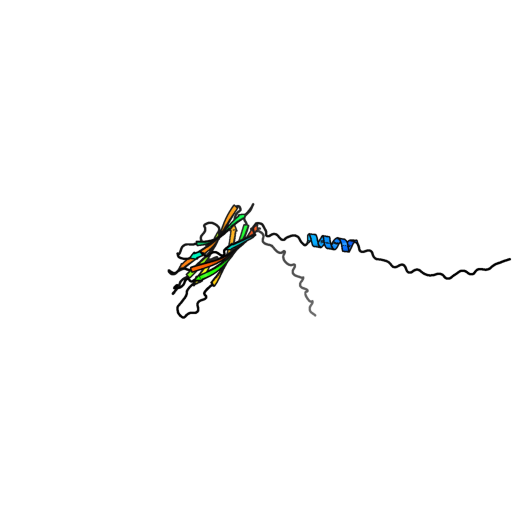8 ? -4.526 -4.155 4.900 1.00 98.25 148 PHE A C 1
ATOM 1103 O O . PHE A 1 148 ? -4.050 -5.284 5.052 1.00 98.25 148 PHE A O 1
ATOM 1110 N N . ARG A 1 149 ? -4.309 -3.432 3.802 1.00 98.25 149 ARG A N 1
ATOM 1111 C CA . ARG A 1 149 ? -3.540 -3.914 2.653 1.00 98.25 149 ARG A CA 1
ATOM 1112 C C . ARG A 1 149 ? -2.509 -2.885 2.220 1.00 98.25 149 ARG A C 1
ATOM 1114 O O . ARG A 1 149 ? -2.870 -1.754 1.894 1.00 98.25 149 ARG A O 1
ATOM 1121 N N . TRP A 1 150 ? -1.260 -3.328 2.120 1.00 98.12 150 TRP A N 1
ATOM 1122 C CA . TRP A 1 150 ? -0.215 -2.652 1.361 1.00 98.12 150 TRP A CA 1
ATOM 1123 C C . TRP A 1 150 ? -0.273 -3.158 -0.076 1.00 98.12 150 TRP A C 1
ATOM 1125 O O . TRP A 1 150 ? -0.212 -4.368 -0.314 1.00 98.12 150 TRP A O 1
ATOM 1135 N N . ARG A 1 151 ? -0.490 -2.258 -1.036 1.00 97.94 151 ARG A N 1
ATOM 1136 C CA . ARG A 1 151 ? -0.776 -2.606 -2.432 1.00 97.94 151 ARG A CA 1
ATOM 1137 C C . ARG A 1 151 ? 0.112 -1.812 -3.372 1.00 97.94 151 ARG A C 1
ATOM 1139 O O . ARG A 1 151 ? 0.511 -0.698 -3.049 1.00 97.94 151 ARG A O 1
ATOM 1146 N N . ALA A 1 152 ? 0.346 -2.354 -4.560 1.00 97.81 152 ALA A N 1
ATOM 1147 C CA . ALA A 1 152 ? 0.980 -1.615 -5.643 1.00 97.81 152 ALA A CA 1
ATOM 1148 C C . ALA A 1 152 ? 0.409 -1.975 -7.009 1.00 97.81 152 ALA A C 1
ATOM 1150 O O . ALA A 1 152 ? -0.235 -3.010 -7.179 1.00 97.81 152 ALA A O 1
ATOM 1151 N N . ARG A 1 153 ? 0.656 -1.112 -7.989 1.00 96.00 153 ARG A N 1
ATOM 1152 C CA . ARG A 1 153 ? 0.361 -1.345 -9.403 1.00 96.00 153 ARG A CA 1
ATOM 1153 C C . ARG A 1 153 ? 1.375 -0.639 -10.287 1.00 96.00 153 ARG A C 1
ATOM 1155 O O . ARG A 1 153 ? 1.962 0.355 -9.866 1.00 96.00 153 ARG A O 1
ATOM 1162 N N . ARG A 1 154 ? 1.486 -1.070 -11.543 1.00 95.00 154 ARG A N 1
ATOM 1163 C CA . ARG A 1 154 ? 2.052 -0.212 -12.588 1.00 95.00 154 ARG A CA 1
ATOM 1164 C C . ARG A 1 154 ? 1.071 0.928 -12.874 1.00 95.00 154 ARG A C 1
ATOM 1166 O O . ARG A 1 154 ? -0.115 0.679 -13.085 1.00 95.00 154 ARG A O 1
ATOM 1173 N N . SER A 1 155 ? 1.533 2.169 -12.839 1.00 94.56 155 SER A N 1
ATOM 1174 C CA . SER A 1 155 ? 0.725 3.348 -13.174 1.00 94.56 155 SER A CA 1
ATOM 1175 C C . SER A 1 155 ? 1.001 3.858 -14.583 1.00 94.56 155 SER A C 1
ATOM 1177 O O . SER A 1 155 ? 0.085 4.392 -15.203 1.00 94.56 155 SER A O 1
ATOM 1179 N N . ASN A 1 156 ? 2.212 3.645 -15.108 1.00 92.56 156 ASN A N 1
ATOM 1180 C CA . ASN A 1 156 ? 2.585 4.004 -16.474 1.00 92.56 156 ASN A CA 1
ATOM 1181 C C . ASN A 1 156 ? 3.634 3.040 -17.063 1.00 92.56 156 ASN A C 1
ATOM 1183 O O . ASN A 1 156 ? 4.367 2.382 -16.324 1.00 92.56 156 ASN A O 1
ATOM 1187 N N . GLY A 1 157 ? 3.710 2.970 -18.395 1.00 87.12 157 GLY A N 1
ATOM 1188 C CA . GLY A 1 157 ? 4.663 2.126 -19.127 1.00 87.12 157 GLY A CA 1
ATOM 1189 C C . GLY A 1 157 ? 4.219 0.666 -19.307 1.00 87.12 157 GLY A C 1
ATOM 1190 O O . GLY A 1 157 ? 3.083 0.291 -18.994 1.00 87.12 157 GLY A O 1
ATOM 1191 N N . ASN A 1 158 ? 5.117 -0.169 -19.840 1.00 85.38 158 ASN A N 1
ATOM 1192 C CA . ASN A 1 158 ? 4.851 -1.567 -20.222 1.00 85.38 158 ASN A CA 1
ATOM 1193 C C . ASN A 1 158 ? 5.794 -2.608 -19.576 1.00 85.38 158 ASN A C 1
ATOM 1195 O O . ASN A 1 158 ? 5.531 -3.803 -19.696 1.00 85.38 158 ASN A O 1
ATOM 1199 N N . GLY A 1 159 ? 6.825 -2.173 -18.854 1.00 85.25 159 GLY A N 1
ATOM 1200 C CA . GLY A 1 159 ? 7.777 -3.008 -18.121 1.00 85.25 159 GLY A CA 1
ATOM 1201 C C . GLY A 1 159 ? 7.233 -3.656 -16.845 1.00 85.25 159 GLY A C 1
ATOM 1202 O O . GLY A 1 159 ? 6.051 -3.536 -16.508 1.00 85.25 159 GLY A O 1
ATOM 1203 N N . SER A 1 160 ? 8.110 -4.364 -16.133 1.00 91.06 160 SER A N 1
ATOM 1204 C CA . SER A 1 160 ? 7.784 -5.054 -14.879 1.00 91.06 160 SER A CA 1
ATOM 1205 C C . SER A 1 160 ? 8.699 -4.603 -13.749 1.00 91.06 160 SER A C 1
ATOM 1207 O O . SER A 1 160 ? 9.880 -4.354 -13.967 1.00 91.06 160 SER A O 1
ATOM 1209 N N . ALA A 1 161 ? 8.181 -4.559 -12.529 1.00 93.94 161 ALA A N 1
ATOM 1210 C CA . ALA A 1 161 ? 8.980 -4.367 -11.320 1.00 93.94 161 ALA A CA 1
ATOM 1211 C C . ALA A 1 161 ? 8.841 -5.568 -10.386 1.00 93.94 161 ALA A C 1
ATOM 1213 O O . ALA A 1 161 ? 7.917 -6.379 -10.526 1.00 93.94 161 ALA A O 1
ATOM 1214 N N . VAL A 1 162 ? 9.764 -5.683 -9.439 1.00 95.88 162 VAL A N 1
ATOM 1215 C CA . VAL A 1 162 ? 9.704 -6.665 -8.358 1.00 95.88 162 VAL A CA 1
ATOM 1216 C C . VAL A 1 162 ? 9.747 -5.922 -7.036 1.00 95.88 162 VAL A C 1
ATOM 1218 O O . VAL A 1 162 ? 10.565 -5.032 -6.856 1.00 95.88 162 VAL A O 1
ATOM 1221 N N . VAL A 1 163 ? 8.847 -6.289 -6.131 1.00 97.56 163 VAL A N 1
ATOM 1222 C CA . VAL A 1 163 ? 8.931 -5.939 -4.715 1.00 97.56 163 VAL A CA 1
ATOM 1223 C C . VAL A 1 163 ? 9.585 -7.116 -4.009 1.00 97.56 163 VAL A C 1
ATOM 1225 O O . VAL A 1 163 ? 8.954 -8.176 -3.946 1.00 97.56 163 VAL A O 1
ATOM 1228 N N . ASP A 1 164 ? 10.820 -6.955 -3.545 1.00 97.06 164 ASP A N 1
ATOM 1229 C CA . ASP A 1 164 ? 11.608 -8.043 -2.959 1.00 97.06 164 ASP A CA 1
ATOM 1230 C C . ASP A 1 164 ? 11.098 -8.363 -1.546 1.00 97.06 164 ASP A C 1
ATOM 1232 O O . ASP A 1 164 ? 10.714 -9.499 -1.255 1.00 97.06 164 ASP A O 1
ATOM 1236 N N . ASP A 1 165 ? 10.929 -7.337 -0.712 1.00 97.25 165 ASP A N 1
ATOM 1237 C CA . ASP A 1 165 ? 10.329 -7.460 0.611 1.00 97.25 165 ASP A CA 1
ATOM 1238 C C . ASP A 1 165 ? 9.335 -6.334 0.922 1.00 97.25 165 ASP A C 1
ATOM 1240 O O . ASP A 1 165 ? 9.133 -5.389 0.155 1.00 97.25 165 ASP A O 1
ATOM 1244 N N . ALA A 1 166 ? 8.597 -6.512 2.015 1.00 98.12 166 ALA A N 1
ATOM 1245 C CA . ALA A 1 166 ? 7.687 -5.504 2.521 1.00 98.12 166 ALA A CA 1
ATOM 1246 C C . ALA A 1 166 ? 7.416 -5.680 4.010 1.00 98.12 166 ALA A C 1
ATOM 1248 O O . ALA A 1 166 ? 7.393 -6.798 4.531 1.00 98.12 166 ALA A O 1
ATOM 1249 N N . SER A 1 167 ? 7.087 -4.577 4.669 1.00 98.19 167 SER A N 1
ATOM 1250 C CA . SER A 1 167 ? 6.581 -4.561 6.036 1.00 98.19 167 SER A CA 1
ATOM 1251 C C . SER A 1 167 ? 5.361 -3.657 6.157 1.00 98.19 167 SER A C 1
ATOM 1253 O O . SER A 1 167 ? 5.164 -2.719 5.383 1.00 98.19 167 SER A O 1
ATOM 1255 N N . MET A 1 168 ? 4.494 -3.965 7.116 1.00 98.19 168 MET A N 1
ATOM 1256 C CA . MET A 1 168 ? 3.367 -3.112 7.460 1.00 98.19 168 MET A CA 1
ATOM 1257 C C . MET A 1 168 ? 3.101 -3.185 8.954 1.00 98.19 168 MET A C 1
ATOM 1259 O O . MET A 1 168 ? 2.998 -4.275 9.514 1.00 98.19 168 MET A O 1
ATOM 1263 N N . THR A 1 169 ? 2.930 -2.020 9.565 1.00 97.56 169 THR A N 1
ATOM 1264 C CA . THR A 1 169 ? 2.583 -1.862 10.977 1.00 97.56 169 THR A CA 1
ATOM 1265 C C . THR A 1 169 ? 1.285 -1.082 11.083 1.00 97.56 169 THR A C 1
ATOM 1267 O O . THR A 1 169 ? 1.067 -0.102 10.370 1.00 97.56 169 THR A O 1
ATOM 1270 N N . ILE A 1 170 ? 0.411 -1.524 11.977 1.00 97.06 170 ILE A N 1
ATOM 1271 C CA . ILE A 1 170 ? -0.910 -0.960 12.227 1.00 97.06 170 ILE A CA 1
ATOM 1272 C C . ILE A 1 170 ? -0.989 -0.638 13.710 1.00 97.06 170 ILE A C 1
ATOM 1274 O O . ILE A 1 170 ? -0.641 -1.470 14.542 1.00 97.06 170 ILE A O 1
ATOM 1278 N N . ASN A 1 171 ? -1.467 0.555 14.039 1.00 94.88 171 ASN A N 1
ATOM 1279 C CA . ASN A 1 171 ? -1.792 0.945 15.400 1.00 94.88 171 ASN A CA 1
ATOM 1280 C C . ASN A 1 171 ? -3.185 1.575 15.436 1.00 94.88 171 ASN A C 1
ATOM 1282 O O . ASN A 1 171 ? -3.378 2.703 14.982 1.00 94.88 171 ASN A O 1
ATOM 1286 N N . CYS A 1 172 ? -4.148 0.829 15.965 1.00 93.69 172 CYS A N 1
ATOM 1287 C CA . CYS A 1 172 ? -5.521 1.259 16.172 1.00 93.69 172 CYS A CA 1
ATOM 1288 C C . CYS A 1 172 ? -5.762 1.633 17.632 1.00 93.69 172 CYS A C 1
ATOM 1290 O O . CYS A 1 172 ? -5.461 0.866 18.547 1.00 93.69 172 CYS A O 1
ATOM 1292 N N . PHE A 1 173 ? -6.376 2.791 17.839 1.00 89.44 173 PHE A N 1
ATOM 1293 C CA . PHE A 1 173 ? -6.815 3.258 19.143 1.00 89.44 173 PHE A CA 1
ATOM 1294 C C . PHE A 1 173 ? -8.299 3.594 19.124 1.00 89.44 173 PHE A C 1
ATOM 1296 O O . PHE A 1 173 ? -8.845 4.066 18.123 1.00 89.44 173 PHE A O 1
ATOM 1303 N N . LYS A 1 174 ? -8.954 3.405 20.273 1.00 86.88 174 LYS A N 1
ATOM 1304 C CA . LYS A 1 174 ? -10.341 3.823 20.473 1.00 86.88 174 LYS A CA 1
ATOM 1305 C C . LYS A 1 174 ? -10.506 5.280 20.056 1.00 86.88 174 LYS A C 1
ATOM 1307 O O . LYS A 1 174 ? -9.829 6.156 20.598 1.00 86.88 174 LYS A O 1
ATOM 1312 N N . LYS A 1 175 ? -11.463 5.564 19.169 1.00 75.88 175 LYS A N 1
ATOM 1313 C CA . LYS A 1 175 ? -11.818 6.945 18.838 1.00 75.88 175 LYS A CA 1
ATOM 1314 C C . LYS A 1 175 ? -12.447 7.596 20.074 1.00 75.88 175 LYS A C 1
ATOM 1316 O O . LYS A 1 175 ? -13.625 7.396 20.361 1.00 75.88 175 LYS A O 1
ATOM 1321 N N . ARG A 1 176 ? -11.666 8.367 20.835 1.00 62.12 176 ARG A N 1
ATOM 1322 C CA . ARG A 1 176 ? -12.211 9.316 21.811 1.00 62.12 176 ARG A CA 1
ATOM 1323 C C . ARG A 1 176 ? -12.551 10.596 21.054 1.00 62.12 176 ARG A C 1
ATOM 1325 O O . ARG A 1 176 ? -11.659 11.284 20.573 1.00 62.12 176 ARG A O 1
ATOM 1332 N N . LEU A 1 177 ? -13.839 10.905 20.930 1.00 54.44 177 LEU A N 1
ATOM 1333 C CA . LEU A 1 177 ? -14.276 12.258 20.592 1.00 54.44 177 LEU A CA 1
ATOM 1334 C C . LEU A 1 177 ? -13.951 13.133 21.808 1.00 54.44 177 LEU A C 1
ATOM 1336 O O . LEU A 1 177 ? -14.708 13.152 22.771 1.00 54.44 177 LEU A O 1
ATOM 1340 N N . GLY A 1 178 ? -12.780 13.759 21.825 1.00 46.38 178 GLY A N 1
ATOM 1341 C CA . GLY A 1 178 ? -12.359 14.571 22.958 1.00 46.38 178 GLY A CA 1
ATOM 1342 C C . GLY A 1 178 ? -11.292 15.563 22.549 1.00 46.38 178 GLY A C 1
ATOM 1343 O O . GLY A 1 178 ? -10.114 15.221 22.516 1.00 46.38 178 GLY A O 1
ATOM 1344 N N . PHE A 1 179 ? -11.714 16.796 22.268 1.00 48.09 179 PHE A N 1
ATOM 1345 C CA . PHE A 1 179 ? -10.848 17.949 22.464 1.00 48.09 179 PHE A CA 1
ATOM 1346 C C . PHE A 1 179 ? -10.323 17.878 23.898 1.00 48.09 179 PHE A C 1
ATOM 1348 O O . PHE A 1 179 ? -11.110 17.858 24.845 1.00 48.09 179 PHE A O 1
ATOM 1355 N N . ILE A 1 180 ? -9.005 17.854 24.072 1.00 50.66 180 ILE A N 1
ATOM 1356 C CA . ILE A 1 180 ? -8.433 18.335 25.323 1.00 50.66 180 ILE A CA 1
ATOM 1357 C C . ILE A 1 180 ? -8.635 19.849 25.262 1.00 50.66 180 ILE A C 1
ATOM 1359 O O . ILE A 1 180 ? -7.826 20.566 24.681 1.00 50.66 180 ILE A O 1
ATOM 1363 N N . ILE A 1 181 ? -9.761 20.336 25.788 1.00 47.75 181 ILE A N 1
ATOM 1364 C CA . ILE A 1 181 ? -9.846 21.736 26.190 1.00 47.75 181 ILE A CA 1
ATOM 1365 C C . ILE A 1 181 ? -8.896 21.825 27.378 1.00 47.75 181 ILE A C 1
ATOM 1367 O O . ILE A 1 181 ? -9.242 21.422 28.489 1.00 47.75 181 ILE A O 1
ATOM 1371 N N . LEU A 1 182 ? -7.658 22.255 27.131 1.00 52.12 182 LEU A N 1
ATOM 1372 C CA . LEU A 1 182 ? -6.817 22.718 28.222 1.00 52.12 182 LEU A CA 1
ATOM 1373 C C . LEU A 1 182 ? -7.606 23.846 28.902 1.00 52.12 182 LEU A C 1
ATOM 1375 O O . LEU A 1 182 ? -8.102 24.726 28.189 1.00 52.12 182 LEU A O 1
ATOM 1379 N N . PRO A 1 183 ? -7.789 23.826 30.235 1.00 56.69 183 PRO A N 1
ATOM 1380 C CA . PRO A 1 183 ? -8.351 24.985 30.908 1.00 56.69 183 PRO A CA 1
ATOM 1381 C C . PRO A 1 183 ? -7.509 26.209 30.513 1.00 56.69 183 PRO A C 1
ATOM 1383 O O . PRO A 1 183 ? -6.288 26.068 30.369 1.00 56.69 183 PRO A O 1
ATOM 1386 N N . PRO A 1 184 ? -8.126 27.381 30.282 1.00 62.62 184 PRO A N 1
ATOM 1387 C CA . PRO A 1 184 ? -7.374 28.585 29.967 1.00 62.62 184 PRO A CA 1
ATOM 1388 C C . PRO A 1 184 ? -6.287 28.768 31.026 1.00 62.62 184 PRO A C 1
ATOM 1390 O O . PRO A 1 184 ? -6.567 28.730 32.225 1.00 62.62 184 PRO A O 1
ATOM 1393 N N . ILE A 1 185 ? -5.039 28.900 30.569 1.00 65.88 185 ILE A N 1
ATOM 1394 C CA . ILE A 1 185 ? -3.907 29.208 31.440 1.00 65.88 185 ILE A CA 1
ATOM 1395 C C . ILE A 1 185 ? -4.279 30.504 32.173 1.00 65.88 185 ILE A C 1
ATOM 1397 O O . ILE A 1 185 ? -4.603 31.483 31.494 1.00 65.88 185 ILE A O 1
ATOM 1401 N N . PRO A 1 186 ? -4.273 30.538 33.519 1.00 66.00 186 PRO A N 1
ATOM 1402 C CA . PRO A 1 186 ? -4.444 31.783 34.248 1.00 66.00 186 PRO A CA 1
ATOM 1403 C C . PRO A 1 186 ? -3.358 32.745 33.777 1.00 66.00 186 PRO A C 1
ATOM 1405 O O . PRO A 1 186 ? -2.168 32.485 33.968 1.00 66.00 186 PRO A O 1
ATOM 1408 N N . VAL A 1 187 ? -3.758 33.820 33.101 1.00 69.31 187 VAL A N 1
ATOM 1409 C CA . VAL A 1 187 ? -2.828 34.889 32.742 1.00 69.31 187 VAL A CA 1
ATOM 1410 C C . VAL A 1 187 ? -2.299 35.446 34.065 1.00 69.31 187 VAL A C 1
ATOM 1412 O O . VAL A 1 187 ? -3.114 35.792 34.927 1.00 69.31 187 VAL A O 1
ATOM 1415 N N . PRO A 1 188 ? -0.972 35.479 34.287 1.00 70.31 188 PRO A N 1
ATOM 1416 C CA . PRO A 1 188 ? -0.433 36.078 35.496 1.00 70.31 188 PRO A CA 1
ATOM 1417 C C . PRO A 1 188 ? -0.911 37.534 35.580 1.00 70.31 188 PRO A C 1
ATOM 1419 O O . PRO A 1 188 ? -0.995 38.200 34.544 1.00 70.31 188 PRO A O 1
ATOM 1422 N N . PRO A 1 189 ? -1.256 38.034 36.779 1.00 68.94 189 PRO A N 1
ATOM 1423 C CA . PRO A 1 189 ? -1.684 39.414 36.933 1.00 68.94 189 PRO A CA 1
ATOM 1424 C C . PRO A 1 189 ? -0.605 40.340 36.370 1.00 68.94 189 PRO A C 1
ATOM 1426 O O . PRO A 1 189 ? 0.579 40.195 36.683 1.00 68.94 189 PRO A O 1
ATOM 1429 N N . VAL A 1 190 ? -1.025 41.275 35.517 1.00 69.44 190 VAL A N 1
ATOM 1430 C CA . VAL A 1 190 ? -0.175 42.376 35.073 1.00 69.44 190 VAL A CA 1
ATOM 1431 C C . VAL A 1 190 ? 0.187 43.161 36.327 1.00 69.44 190 VAL A C 1
ATOM 1433 O O . VAL A 1 190 ? -0.674 43.774 36.953 1.00 69.44 190 VAL A O 1
ATOM 1436 N N . ILE A 1 191 ? 1.455 43.092 36.730 1.00 62.56 191 ILE A N 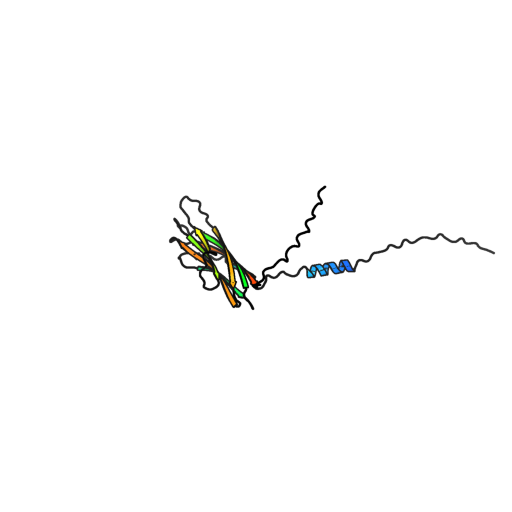1
ATOM 1437 C CA . ILE A 1 191 ? 1.995 44.000 37.735 1.00 62.56 191 ILE A CA 1
ATOM 1438 C C . ILE A 1 191 ? 2.103 45.348 37.027 1.00 62.56 191 ILE A C 1
ATOM 1440 O O . ILE A 1 191 ? 3.068 45.601 36.305 1.00 62.56 191 ILE A O 1
ATOM 1444 N N . GLU A 1 192 ? 1.076 46.184 37.165 1.00 58.28 192 GLU A N 1
ATOM 1445 C CA . GLU A 1 192 ? 1.193 47.597 36.830 1.00 58.28 192 GLU A CA 1
ATOM 1446 C C . GLU A 1 192 ? 2.268 48.181 37.742 1.00 58.28 192 GLU A C 1
ATOM 1448 O O . GLU A 1 192 ? 2.113 48.258 38.960 1.00 58.28 192 GLU A O 1
ATOM 1453 N N . ASN A 1 193 ? 3.407 48.512 37.144 1.00 58.84 193 ASN A N 1
ATOM 1454 C CA . ASN A 1 193 ? 4.469 49.218 37.829 1.00 58.84 193 ASN A CA 1
ATOM 1455 C C . ASN A 1 193 ? 3.960 50.653 38.048 1.00 58.84 193 ASN A C 1
ATOM 1457 O O . ASN A 1 193 ? 3.706 51.337 37.050 1.00 58.84 193 ASN A O 1
ATOM 1461 N N . PRO A 1 194 ? 3.745 51.121 39.291 1.00 54.41 194 PRO A N 1
ATOM 1462 C CA . PRO A 1 194 ? 3.372 52.507 39.501 1.00 54.41 194 PRO A CA 1
ATOM 1463 C C . PRO A 1 194 ? 4.539 53.373 39.028 1.00 54.41 194 PRO A C 1
ATOM 1465 O O . PRO A 1 194 ? 5.665 53.232 39.504 1.00 54.41 194 PRO A O 1
ATOM 1468 N N . ALA A 1 195 ? 4.264 54.221 38.040 1.00 60.00 195 ALA A N 1
ATOM 1469 C CA . ALA A 1 195 ? 5.211 55.198 37.533 1.00 60.00 195 ALA A CA 1
ATOM 1470 C C . ALA A 1 195 ? 5.803 56.017 38.696 1.00 60.00 195 ALA A C 1
ATOM 1472 O O . ALA A 1 195 ? 5.058 56.525 39.538 1.00 60.00 195 ALA A O 1
ATOM 1473 N N . GLN A 1 196 ? 7.133 56.120 38.722 1.00 45.97 196 GLN A N 1
ATOM 1474 C CA . GLN A 1 196 ? 7.866 57.183 39.410 1.00 45.97 196 GLN A CA 1
ATOM 1475 C C . GLN A 1 196 ? 8.248 58.251 38.392 1.00 45.97 196 GLN A C 1
ATOM 1477 O O . GLN A 1 196 ? 8.629 57.859 37.264 1.00 45.97 196 GLN A O 1
#

Radius of gyration: 35.18 Å; chains: 1; bounding box: 58×70×134 Å

Foldseek 3Di:
DDDDDDDDDDDDDDDDDDPDPVPVVVVVVVVVVVVPPDPDADLQKDKDKDQAKDKAQAQDKDFQDKDKGAADDWKKKKKKKKKFKKAFDPPQADFWKKKKFKDKAPDDGDPQFIDIDGHGDHPPDPDDRIDMDMTMDIDTGTGGIMMMTTIMHTPDDRGMMMTRMMMMIMHIDHDDPDDPPPPPDPDPDPPPDPDD

Organism: Nitrosococcus oceani (strain ATCC 19707 / BCRC 17464 / JCM 30415 / NCIMB 11848 / C-107) (NCBI:txid323261)

pLDDT: mean 81.62, std 17.98, range [39.56, 98.56]

Sequence (196 aa):
MTTTRMPLMNTYHLTKVTKNYPLLLALFPLLLAFASQPAFAHSGATGSSRTSNVTLNNGSWRNILSIPVLLSNHTHYCTVVGSADARHVSGNTGNHQYTFGLSLDGAVPAAGVTRTVELNNNPGVDDPNVIEIGSTAFFTVPAGVHTFRWRARRSNGNGSAVVDDASMTINCFKKRLGFIILPPIPVPPVIENPAQ

Secondary structure (DSSP, 8-state):
-----PPPPP-----------HHHHHHHHHHHHHHT---PPPTTEEEEEE-S-EEE-SSSPEEEEEEEEEE-SS-EEEEEEEEEEEEEPTT--S--EEEEEEEETTPPPPGGGEEEEE----TTS---S-EEEEEEEEEEE-SEEEEEEEEEEEEESS--EEEEEEEEEEEEEE-------PPPP-PPP-------